Protein AF-B6ZHG5-F1 (afdb_monomer)

Foldseek 3Di:
DVVVVVVVVCCCVVVVVPPVDPDPDDCLPPPDDDDDCPVLLVDDLVSNLVNVLVVVVRLLVSLQVLLVVQVVCVVVVVDDPVRHDAAEAEDEQLLSCLVSVSVVSLQVVLVSLVSSVNRRYHYHYDHDAPCSQQVQADPVVRDGDPSNVSSLSVVVSDQKDKQAAHAPVCLVVCCSSCPPQADNVNSVCSNVGDPQWIWIRGVPDHIDIDGDDDDPVRCVVVPDPD

pLDDT: mean 90.09, std 7.94, range [37.38, 97.81]

Organism: Enterococcus faecalis (NCBI:txid1351)

InterPro domains:
  IPR027417 P-loop containing nucleoside triphosphate hydrolase [G3DSA:3.40.50.300] (4-226)

Radius of gyration: 20.29 Å; Cα contacts (8 Å, |Δi|>4): 232; chains: 1; bounding box: 57×40×59 Å

Nearest PDB structures (foldseek):
  4ag5-assembly1_A  TM=8.417E-01  e=7.531E-05  Thermoanaerobacter pseudethanolicus
  4d2i-assembly1_A  TM=6.410E-01  e=4.597E-04  Saccharolobus solfataricus P2
  8j4u-assembly1_Q  TM=6.637E-01  e=8.689E-03  Escherichia coli
  8yhx-assembly1_A  TM=6.673E-01  e=5.612E-02  Staphylococcus aureus
  7z6o-assembly1_A  TM=3.585E-01  e=3.105E+00  Homo sapiens

Structure (mmCIF, N/CA/C/O backbone):
data_AF-B6ZHG5-F1
#
_entry.id   AF-B6ZHG5-F1
#
loop_
_atom_site.group_PDB
_atom_site.id
_atom_site.type_symbol
_atom_site.label_atom_id
_atom_site.label_alt_id
_atom_site.label_comp_id
_atom_site.label_asym_id
_atom_site.label_entity_id
_atom_site.label_seq_id
_atom_site.pdbx_PDB_ins_code
_atom_site.Cartn_x
_atom_site.Cartn_y
_atom_site.Cartn_z
_atom_site.occupancy
_atom_site.B_iso_or_equiv
_atom_site.auth_seq_id
_atom_site.auth_comp_id
_atom_site.auth_asym_id
_atom_site.auth_atom_id
_atom_site.pdbx_PDB_model_num
ATOM 1 N N . MET A 1 1 ? 2.364 15.446 -34.740 1.00 75.12 1 MET A N 1
ATOM 2 C CA . MET A 1 1 ? 1.048 14.914 -35.164 1.00 75.12 1 MET A CA 1
ATOM 3 C C . MET A 1 1 ? 1.162 13.467 -35.637 1.00 75.12 1 MET A C 1
ATOM 5 O O . MET A 1 1 ? 0.527 12.627 -35.026 1.00 75.12 1 MET A O 1
ATOM 9 N N . TYR A 1 2 ? 2.020 13.150 -36.616 1.00 87.19 2 TYR A N 1
ATOM 10 C CA . TYR A 1 2 ? 2.236 11.771 -37.094 1.00 87.19 2 TYR A CA 1
ATOM 11 C C . TYR A 1 2 ? 2.685 10.785 -35.994 1.00 87.19 2 TYR A C 1
ATOM 13 O O . TYR A 1 2 ? 2.077 9.738 -35.823 1.00 87.19 2 TYR A O 1
ATOM 21 N N . ASP A 1 3 ? 3.670 11.168 -35.174 1.00 87.50 3 ASP A N 1
ATOM 22 C CA . ASP A 1 3 ? 4.148 10.354 -34.038 1.00 87.50 3 ASP A CA 1
ATOM 23 C C . ASP A 1 3 ? 3.045 10.045 -33.006 1.00 87.50 3 ASP A C 1
ATOM 25 O O . ASP A 1 3 ? 2.967 8.947 -32.468 1.00 87.50 3 ASP A O 1
ATOM 29 N N . PHE A 1 4 ? 2.141 10.997 -32.764 1.00 84.38 4 PHE A N 1
ATOM 30 C CA . PHE A 1 4 ? 1.022 10.805 -31.842 1.00 84.38 4 PHE A CA 1
ATOM 31 C C . PHE A 1 4 ? -0.009 9.814 -32.393 1.00 84.38 4 PHE A C 1
ATOM 33 O O . PHE A 1 4 ? -0.450 8.928 -31.668 1.00 84.38 4 PHE A O 1
ATOM 40 N N . ILE A 1 5 ? -0.356 9.944 -33.677 1.00 88.75 5 ILE A N 1
ATOM 41 C CA . ILE A 1 5 ? -1.289 9.032 -34.352 1.00 88.75 5 ILE A CA 1
ATOM 42 C C . ILE A 1 5 ? -0.714 7.613 -34.366 1.00 88.75 5 ILE A C 1
ATOM 44 O O . ILE A 1 5 ? -1.392 6.687 -33.937 1.00 88.75 5 ILE A O 1
ATOM 48 N N . SER A 1 6 ? 0.558 7.455 -34.736 1.00 87.75 6 SER A N 1
ATOM 49 C CA . SER A 1 6 ? 1.222 6.147 -34.760 1.00 87.75 6 SER A CA 1
ATOM 50 C C . SER A 1 6 ? 1.264 5.478 -33.378 1.00 87.75 6 SER A C 1
ATOM 52 O O . SER A 1 6 ? 1.013 4.279 -33.266 1.00 87.75 6 SER A O 1
ATOM 54 N N . LYS A 1 7 ? 1.500 6.244 -32.303 1.00 84.50 7 LYS A N 1
ATOM 55 C CA . LYS A 1 7 ? 1.440 5.728 -30.924 1.00 84.50 7 LYS A CA 1
ATOM 56 C C . LYS A 1 7 ? 0.032 5.310 -30.506 1.00 84.50 7 LYS A C 1
ATOM 58 O O . LYS A 1 7 ? -0.112 4.301 -29.824 1.00 84.50 7 LYS A O 1
ATOM 63 N N . LEU A 1 8 ? -0.997 6.059 -30.905 1.00 82.62 8 LEU A N 1
ATOM 64 C CA . LEU A 1 8 ? -2.388 5.672 -30.655 1.00 82.62 8 LEU A CA 1
ATOM 65 C C . LEU A 1 8 ? -2.763 4.393 -31.410 1.00 82.62 8 LEU A C 1
ATOM 67 O O . LEU A 1 8 ? -3.405 3.522 -30.834 1.00 82.62 8 LEU A O 1
ATOM 71 N N . GLU A 1 9 ? -2.346 4.260 -32.668 1.00 86.19 9 GLU A N 1
ATOM 72 C CA . GLU A 1 9 ? -2.595 3.062 -33.478 1.00 86.19 9 GLU A CA 1
ATOM 73 C C . GLU A 1 9 ? -1.903 1.822 -32.896 1.00 86.19 9 GLU A C 1
ATOM 75 O O . GLU A 1 9 ? -2.543 0.778 -32.762 1.00 86.19 9 GLU A O 1
ATOM 80 N N . SER A 1 10 ? -0.636 1.940 -32.479 1.00 83.75 10 SER A N 1
ATOM 81 C CA . SER A 1 10 ? 0.083 0.866 -31.775 1.00 83.75 10 SER A CA 1
ATOM 82 C C . SER A 1 10 ? -0.600 0.521 -30.453 1.00 83.75 10 SER A C 1
ATOM 84 O O . SER A 1 10 ? -0.899 -0.641 -30.220 1.00 83.75 10 SER A O 1
ATOM 86 N N . PHE A 1 11 ? -0.993 1.504 -29.637 1.00 81.00 11 PHE A N 1
ATOM 87 C CA . PHE A 1 11 ? -1.720 1.240 -28.391 1.00 81.00 11 PHE A CA 1
ATOM 88 C C . PHE A 1 11 ? -3.048 0.497 -28.617 1.00 81.00 11 PHE A C 1
ATOM 90 O O . PHE A 1 11 ? -3.359 -0.463 -27.909 1.00 81.00 11 PHE A O 1
ATOM 97 N N . ILE A 1 12 ? -3.824 0.910 -29.624 1.00 84.50 12 ILE A N 1
ATOM 98 C CA . ILE A 1 12 ? -5.085 0.252 -29.992 1.00 84.50 12 ILE A CA 1
ATOM 99 C C . ILE A 1 12 ? -4.840 -1.172 -30.498 1.00 84.50 12 ILE A C 1
ATOM 101 O O . ILE A 1 12 ? -5.665 -2.046 -30.246 1.00 84.50 12 ILE A O 1
ATOM 105 N N . THR A 1 13 ? -3.740 -1.418 -31.205 1.00 84.06 13 THR A N 1
ATOM 106 C CA . THR A 1 13 ? -3.441 -2.734 -31.785 1.00 84.06 13 THR A CA 1
ATOM 107 C C . THR A 1 13 ? -2.853 -3.680 -30.738 1.00 84.06 13 THR A C 1
ATOM 109 O O . THR A 1 13 ? -3.361 -4.783 -30.543 1.00 84.06 13 THR A O 1
ATOM 112 N N . ASP A 1 14 ? -1.840 -3.222 -30.008 1.00 83.56 14 ASP A N 1
ATOM 113 C CA . ASP A 1 14 ? -1.026 -4.031 -29.099 1.00 83.56 14 ASP A CA 1
ATOM 114 C C . ASP A 1 14 ? -1.725 -4.247 -27.750 1.00 83.56 14 ASP A C 1
ATOM 116 O O . ASP A 1 14 ? -1.628 -5.313 -27.145 1.00 83.56 14 ASP A O 1
ATOM 120 N N . SER A 1 15 ? -2.482 -3.248 -27.283 1.00 84.00 15 SER A N 1
ATOM 121 C CA . SER A 1 15 ? -3.226 -3.288 -26.014 1.00 84.00 15 SER A CA 1
ATOM 122 C C . SER A 1 15 ? -4.748 -3.262 -26.204 1.00 84.00 15 SER A C 1
ATOM 124 O O . SER A 1 15 ? -5.508 -3.102 -25.242 1.00 84.00 15 SER A O 1
ATOM 126 N N . GLY A 1 16 ? -5.223 -3.448 -27.440 1.00 83.75 16 GLY A N 1
ATOM 127 C CA . GLY A 1 16 ? -6.637 -3.359 -27.807 1.00 83.75 16 GLY A CA 1
ATOM 128 C C . GLY A 1 16 ? -7.547 -4.324 -27.064 1.00 83.75 16 GLY A C 1
ATOM 129 O O . GLY A 1 16 ? -8.678 -3.971 -26.745 1.00 83.75 16 GLY A O 1
ATOM 130 N N . ASN A 1 17 ? -7.045 -5.509 -26.716 1.00 86.00 17 ASN A N 1
ATOM 131 C CA . ASN A 1 17 ? -7.789 -6.504 -25.939 1.00 86.00 17 ASN A CA 1
ATOM 132 C C . ASN A 1 17 ? -8.103 -6.039 -24.505 1.00 86.00 17 ASN A C 1
ATOM 134 O O . ASN A 1 17 ? -9.000 -6.592 -23.874 1.00 86.00 17 ASN A O 1
ATOM 138 N N . ILE A 1 18 ? -7.380 -5.034 -23.999 1.00 86.19 18 ILE A N 1
ATOM 139 C CA . ILE A 1 18 ? -7.592 -4.440 -22.674 1.00 86.19 18 ILE A CA 1
ATOM 140 C C . ILE A 1 18 ? -8.354 -3.117 -22.801 1.00 86.19 18 ILE A C 1
ATOM 142 O O . ILE A 1 18 ? -9.352 -2.918 -22.112 1.00 86.19 18 ILE A O 1
ATOM 146 N N . PHE A 1 19 ? -7.897 -2.214 -23.677 1.00 88.50 19 PHE A N 1
ATOM 147 C CA . PHE A 1 19 ? -8.366 -0.821 -23.687 1.00 88.50 19 PHE A CA 1
ATOM 148 C C . PHE A 1 19 ? -9.331 -0.467 -24.822 1.00 88.50 19 PHE A C 1
ATOM 150 O O . PHE A 1 19 ? -10.063 0.511 -24.697 1.00 88.50 19 PHE A O 1
ATOM 157 N N . ASN A 1 20 ? -9.372 -1.243 -25.909 1.00 88.94 20 ASN A N 1
ATOM 158 C CA . ASN A 1 20 ? -10.306 -1.036 -27.023 1.00 88.94 20 ASN A CA 1
ATOM 159 C C . ASN A 1 20 ? -11.444 -2.067 -26.991 1.00 88.94 20 ASN A C 1
AT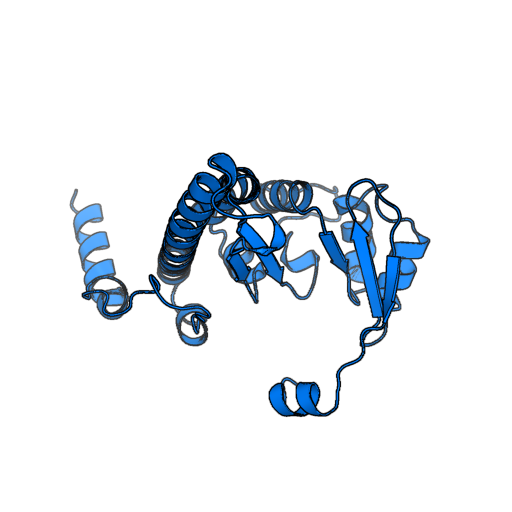OM 161 O O . ASN A 1 20 ? -11.772 -2.707 -27.988 1.00 88.94 20 ASN A O 1
ATOM 165 N N . GLN A 1 21 ? -12.022 -2.260 -25.809 1.00 85.38 21 GLN A N 1
ATOM 166 C CA . GLN A 1 21 ? -13.154 -3.151 -25.583 1.00 85.38 21 GLN A CA 1
ATOM 167 C C . GLN A 1 21 ? -14.215 -2.430 -24.760 1.00 85.38 21 GLN A C 1
ATOM 169 O O . GLN A 1 21 ? -13.929 -1.507 -23.995 1.00 85.38 21 GLN A O 1
ATOM 174 N N . LYS A 1 22 ? -15.465 -2.880 -24.876 1.00 86.56 22 LYS A N 1
ATOM 175 C CA . LYS A 1 22 ? -16.514 -2.446 -23.955 1.00 86.56 22 LYS A CA 1
ATOM 176 C C . LYS A 1 22 ? -16.283 -3.115 -22.601 1.00 86.56 22 LYS A C 1
ATOM 178 O O . LYS A 1 22 ? -16.329 -4.338 -22.517 1.00 86.56 22 LYS A O 1
ATOM 183 N N . SER A 1 23 ? -16.125 -2.329 -21.538 1.00 84.12 23 SER A N 1
ATOM 184 C CA . SER A 1 23 ? -16.130 -2.858 -20.171 1.00 84.12 23 SER A CA 1
ATOM 185 C C . SER A 1 23 ? -17.454 -3.573 -19.885 1.00 84.12 23 SER A C 1
ATOM 187 O O . SER A 1 23 ? -18.529 -2.985 -20.019 1.00 84.12 23 SER A O 1
ATOM 189 N N . THR A 1 24 ? -17.385 -4.849 -19.509 1.00 81.19 24 THR A N 1
ATOM 190 C CA . THR A 1 24 ? -18.559 -5.710 -19.269 1.00 81.19 24 THR A CA 1
ATOM 191 C C . THR A 1 24 ? -18.846 -5.960 -17.789 1.00 81.19 24 THR A C 1
ATOM 193 O O . THR A 1 24 ? -19.872 -6.552 -17.463 1.00 81.19 24 THR A O 1
ATOM 196 N N . PHE A 1 25 ? -17.968 -5.509 -16.892 1.00 78.25 25 PHE A N 1
ATOM 197 C CA . PHE A 1 25 ? -18.083 -5.708 -15.449 1.00 78.25 25 PHE A CA 1
ATOM 198 C C . PHE A 1 25 ? -18.410 -4.398 -14.722 1.00 78.25 25 PHE A C 1
ATOM 200 O O . PHE A 1 25 ? -17.780 -3.372 -14.980 1.00 78.25 25 PHE A O 1
ATOM 207 N N . ASP A 1 26 ? -19.355 -4.460 -13.779 1.00 78.81 26 ASP A N 1
ATOM 208 C CA . ASP A 1 26 ? -19.617 -3.414 -12.790 1.00 78.81 26 ASP A CA 1
ATOM 209 C C . ASP A 1 26 ? -19.461 -3.959 -11.363 1.00 78.81 26 ASP A C 1
ATOM 211 O O . ASP A 1 26 ? -19.610 -5.158 -11.104 1.00 78.81 26 ASP A O 1
ATOM 215 N N . PHE A 1 27 ? -19.159 -3.061 -10.427 1.00 78.75 27 PHE A N 1
ATOM 216 C CA . PHE A 1 27 ? -18.978 -3.392 -9.014 1.00 78.75 27 PHE A CA 1
ATOM 217 C C . PHE A 1 27 ? -19.975 -2.669 -8.088 1.00 78.75 27 PHE A C 1
ATOM 219 O O . PHE A 1 27 ? -19.859 -2.762 -6.869 1.00 78.75 27 PHE A O 1
ATOM 226 N N . TYR A 1 28 ? -21.030 -2.049 -8.639 1.00 78.25 28 TYR A N 1
ATOM 227 C CA . TYR A 1 28 ? -21.985 -1.196 -7.906 1.00 78.25 28 TYR A CA 1
ATOM 228 C C . TYR A 1 28 ? -22.728 -1.884 -6.753 1.00 78.25 28 TYR A C 1
ATOM 230 O O . TYR A 1 28 ? -23.123 -1.236 -5.783 1.00 78.25 28 TYR A O 1
ATOM 238 N N . ASN A 1 29 ? -22.980 -3.185 -6.879 1.00 82.25 29 ASN A N 1
ATOM 239 C CA . ASN A 1 29 ? -23.734 -3.972 -5.898 1.00 82.25 29 ASN A CA 1
ATOM 240 C C . ASN A 1 29 ? -22.922 -5.159 -5.364 1.00 82.25 29 ASN A C 1
ATOM 242 O O . ASN A 1 29 ? -23.482 -6.111 -4.814 1.00 82.25 29 ASN A O 1
ATOM 246 N N . LYS A 1 30 ? -21.602 -5.146 -5.567 1.00 87.62 30 LYS A N 1
ATOM 247 C CA . LYS A 1 30 ? -20.717 -6.238 -5.161 1.00 87.62 30 LYS A CA 1
ATOM 248 C C . LYS A 1 30 ? -20.132 -5.930 -3.786 1.00 87.62 30 LYS A C 1
ATOM 250 O O . LYS A 1 30 ? -19.677 -4.823 -3.533 1.00 87.62 30 LYS A O 1
ATOM 255 N N . LYS A 1 31 ? -20.160 -6.921 -2.890 1.00 88.44 31 LYS A N 1
ATOM 256 C CA . LYS A 1 31 ? -19.577 -6.807 -1.540 1.00 88.44 31 LYS A CA 1
ATOM 257 C C . LYS A 1 31 ? -18.087 -7.148 -1.502 1.00 88.44 31 LYS A C 1
ATOM 259 O O . LYS A 1 31 ? -17.388 -6.691 -0.611 1.00 88.44 31 LYS A O 1
ATOM 264 N N . LEU A 1 32 ? -17.631 -7.962 -2.451 1.00 91.25 32 LEU A N 1
ATOM 265 C CA . LEU A 1 32 ? -16.243 -8.366 -2.621 1.00 91.25 32 LEU A CA 1
ATOM 266 C C . LEU A 1 32 ? -15.936 -8.383 -4.117 1.00 91.25 32 LEU A C 1
ATOM 268 O O . LEU A 1 32 ? -16.722 -8.914 -4.905 1.00 91.25 32 LEU A O 1
ATOM 272 N N . VAL A 1 33 ? -14.814 -7.777 -4.487 1.00 90.81 33 VAL A N 1
ATOM 273 C CA . VAL A 1 33 ? -14.317 -7.707 -5.859 1.00 90.81 33 VAL A CA 1
ATOM 274 C C . VAL A 1 33 ? -12.821 -7.955 -5.810 1.00 90.81 33 VAL A C 1
ATOM 276 O O . VAL A 1 33 ? -12.116 -7.312 -5.036 1.00 90.81 33 VAL A O 1
ATOM 279 N N . THR A 1 34 ? -12.351 -8.870 -6.648 1.00 91.19 34 THR A N 1
ATOM 280 C CA . THR A 1 34 ? -10.934 -9.210 -6.769 1.00 91.19 34 THR A CA 1
ATOM 281 C C . THR A 1 34 ? -10.544 -9.092 -8.231 1.00 91.19 34 THR A C 1
ATOM 283 O O . THR A 1 34 ? -11.229 -9.625 -9.104 1.00 91.19 34 THR A O 1
ATOM 286 N N . PHE A 1 35 ? -9.444 -8.393 -8.497 1.00 89.56 35 PHE A N 1
ATOM 287 C CA . PHE A 1 35 ? -8.859 -8.302 -9.828 1.00 89.56 35 PHE A CA 1
ATOM 288 C C . PHE A 1 35 ? -7.652 -9.232 -9.888 1.00 89.56 35 PHE A C 1
ATOM 290 O O . PHE A 1 35 ? -6.711 -9.069 -9.116 1.00 89.56 35 PHE A O 1
ATOM 297 N N . ASN A 1 36 ? -7.680 -10.212 -10.792 1.00 88.81 36 ASN A N 1
ATOM 298 C CA . ASN A 1 36 ? -6.503 -11.030 -11.060 1.00 88.81 36 ASN A CA 1
ATOM 299 C C . ASN A 1 36 ? -5.553 -10.245 -11.977 1.00 88.81 36 ASN A C 1
ATOM 301 O O . ASN A 1 36 ? -5.902 -9.929 -13.115 1.00 88.81 36 ASN A O 1
ATOM 305 N N . MET A 1 37 ? -4.361 -9.942 -11.462 1.00 86.44 37 MET A N 1
ATOM 306 C CA . MET A 1 37 ? -3.346 -9.132 -12.138 1.00 86.44 37 MET A CA 1
ATOM 307 C C . MET A 1 37 ? -2.215 -9.967 -12.755 1.00 86.44 37 MET A C 1
ATOM 309 O O . MET A 1 37 ? -1.308 -9.395 -13.354 1.00 86.44 37 MET A O 1
ATOM 313 N N . GLU A 1 38 ? -2.256 -11.301 -12.665 1.00 84.50 38 GLU A N 1
ATOM 314 C CA . GLU A 1 38 ? -1.146 -12.183 -13.059 1.00 84.50 38 GLU A CA 1
ATOM 315 C C . GLU A 1 38 ? -0.732 -11.996 -14.528 1.00 84.50 38 GLU A C 1
ATOM 317 O O . GLU A 1 38 ? 0.450 -11.888 -14.856 1.00 84.50 38 GLU A O 1
ATOM 322 N N . ASN A 1 39 ? -1.712 -11.892 -15.427 1.00 83.12 39 ASN A N 1
ATOM 323 C CA . ASN A 1 39 ? -1.445 -11.647 -16.845 1.00 83.12 39 ASN A CA 1
ATOM 324 C C . ASN A 1 39 ? -0.982 -10.214 -17.113 1.00 83.12 39 ASN A C 1
ATOM 326 O O . ASN A 1 39 ? -0.249 -9.979 -18.071 1.00 83.12 39 ASN A O 1
ATOM 330 N N . LEU A 1 40 ? -1.381 -9.257 -16.272 1.00 83.94 40 LEU A N 1
ATOM 331 C CA . LEU A 1 40 ? -0.983 -7.866 -16.441 1.00 83.94 40 LEU A CA 1
ATOM 332 C C . LEU A 1 40 ? 0.491 -7.664 -16.080 1.00 83.94 40 LEU A C 1
ATOM 334 O O . LEU A 1 40 ? 1.177 -6.918 -16.771 1.00 83.94 40 LEU A O 1
ATOM 338 N N . VAL A 1 41 ? 1.004 -8.360 -15.060 1.00 81.00 41 VAL A N 1
ATOM 339 C CA . VAL A 1 41 ? 2.431 -8.305 -14.675 1.00 81.00 41 VAL A CA 1
ATOM 340 C C . VAL A 1 41 ? 3.355 -8.733 -15.829 1.00 81.00 41 VAL A C 1
ATOM 342 O O . VAL A 1 41 ? 4.494 -8.284 -15.902 1.00 81.00 41 VAL A O 1
ATOM 345 N N . LYS A 1 42 ? 2.858 -9.554 -16.766 1.00 83.56 42 LYS A N 1
ATOM 346 C CA . LYS A 1 42 ? 3.591 -10.019 -17.959 1.00 83.56 42 LYS A CA 1
ATOM 347 C C . LYS A 1 42 ? 3.533 -9.034 -19.143 1.00 83.56 42 LYS A C 1
ATOM 349 O O . LYS A 1 42 ? 4.195 -9.274 -20.150 1.00 83.56 42 LYS A O 1
ATOM 354 N N . SER A 1 43 ? 2.728 -7.971 -19.056 1.00 85.25 43 SER A N 1
ATOM 355 C CA . SER A 1 43 ? 2.610 -6.943 -20.103 1.00 85.25 43 SER A CA 1
ATOM 356 C C . SER A 1 43 ? 3.752 -5.924 -20.049 1.00 85.25 43 SER A C 1
ATOM 358 O O . SER A 1 43 ? 4.539 -5.900 -19.102 1.00 85.25 43 SER A O 1
ATOM 360 N N . ASP A 1 44 ? 3.861 -5.067 -21.067 1.00 88.62 44 ASP A N 1
ATOM 361 C CA . ASP A 1 44 ? 4.814 -3.962 -21.026 1.00 88.62 44 ASP A CA 1
ATOM 362 C C . ASP A 1 44 ? 4.470 -2.957 -19.908 1.00 88.62 44 ASP A C 1
ATOM 364 O O . ASP A 1 44 ? 3.329 -2.833 -19.457 1.00 88.62 44 ASP A O 1
ATOM 368 N N . ILE A 1 45 ? 5.477 -2.198 -19.471 1.00 90.12 45 ILE A N 1
ATOM 369 C CA . ILE A 1 45 ? 5.362 -1.259 -18.345 1.00 90.12 45 ILE A CA 1
ATOM 370 C C . ILE A 1 45 ? 4.251 -0.222 -18.563 1.00 90.12 45 ILE A C 1
ATOM 372 O O . ILE A 1 45 ? 3.586 0.175 -17.602 1.00 90.12 45 ILE A O 1
ATOM 376 N N . SER A 1 46 ? 4.044 0.246 -19.797 1.00 88.50 46 SER A N 1
ATOM 377 C CA . SER A 1 46 ? 3.029 1.257 -20.095 1.00 88.50 46 SER A CA 1
ATOM 378 C C . SER A 1 46 ? 1.623 0.676 -19.973 1.00 88.50 46 SER A C 1
ATOM 380 O O . SER A 1 46 ? 0.783 1.285 -19.305 1.00 88.50 46 SER A O 1
ATOM 382 N N . THR A 1 47 ? 1.395 -0.516 -20.524 1.00 89.75 47 THR A N 1
ATOM 383 C CA . THR A 1 47 ? 0.134 -1.262 -20.392 1.00 89.75 47 THR A CA 1
ATOM 384 C C . THR A 1 47 ? -0.172 -1.599 -18.940 1.00 89.75 47 THR A C 1
ATOM 386 O O . THR A 1 47 ? -1.274 -1.305 -18.462 1.00 89.75 47 THR A O 1
ATOM 389 N N . TYR A 1 48 ? 0.813 -2.128 -18.208 1.00 91.50 48 TYR A N 1
ATOM 390 C CA . TYR A 1 48 ? 0.687 -2.411 -16.781 1.00 91.50 48 TYR A CA 1
ATOM 391 C C . TYR A 1 48 ? 0.274 -1.156 -16.007 1.00 91.50 48 TYR A C 1
ATOM 393 O O . TYR A 1 48 ? -0.735 -1.155 -15.298 1.00 91.50 48 TYR A O 1
ATOM 401 N N . ASN A 1 49 ? 1.015 -0.058 -16.180 1.00 93.06 49 ASN A N 1
ATOM 402 C CA . ASN A 1 49 ? 0.772 1.179 -15.445 1.00 93.06 49 ASN A CA 1
ATOM 403 C C . ASN A 1 49 ? -0.601 1.784 -15.750 1.00 93.06 49 ASN A C 1
ATOM 405 O O . ASN A 1 49 ? -1.285 2.231 -14.824 1.00 93.06 49 ASN A O 1
ATOM 409 N N . ALA A 1 50 ? -1.005 1.791 -17.021 1.00 92.19 50 ALA A N 1
ATOM 410 C CA . ALA A 1 50 ? -2.293 2.321 -17.450 1.00 92.19 50 ALA A CA 1
ATOM 411 C C . ALA A 1 50 ? -3.457 1.489 -16.899 1.00 92.19 50 ALA A C 1
ATOM 413 O O . ALA A 1 50 ? -4.404 2.050 -16.343 1.00 92.19 50 ALA A O 1
ATOM 414 N N . GLN A 1 51 ? -3.379 0.160 -16.994 1.00 91.56 51 GLN A N 1
ATOM 415 C CA . GLN A 1 51 ? -4.466 -0.698 -16.538 1.00 91.56 51 GLN A CA 1
ATOM 416 C C . GLN A 1 51 ? -4.556 -0.753 -15.014 1.00 91.56 51 GLN A C 1
ATOM 418 O O . GLN A 1 51 ? -5.659 -0.717 -14.471 1.00 91.56 51 GLN A O 1
ATOM 423 N N . TYR A 1 52 ? -3.424 -0.768 -14.308 1.00 93.69 52 TYR A N 1
ATOM 424 C CA . TYR A 1 52 ? -3.421 -0.672 -12.851 1.00 93.69 52 TYR A CA 1
ATOM 425 C C . TYR A 1 52 ? -4.081 0.626 -12.387 1.00 93.69 52 TYR A C 1
ATOM 427 O O . TYR A 1 52 ? -4.948 0.606 -11.515 1.00 93.69 52 TYR A O 1
ATOM 435 N N . TYR A 1 53 ? -3.698 1.753 -12.995 1.00 94.19 53 TYR A N 1
ATOM 436 C CA . TYR A 1 53 ? -4.305 3.048 -12.707 1.00 94.19 53 TYR A CA 1
ATOM 437 C C . TYR A 1 53 ? -5.817 3.021 -12.949 1.00 94.19 53 TYR A C 1
ATOM 439 O O . TYR A 1 53 ? -6.584 3.387 -12.062 1.00 94.19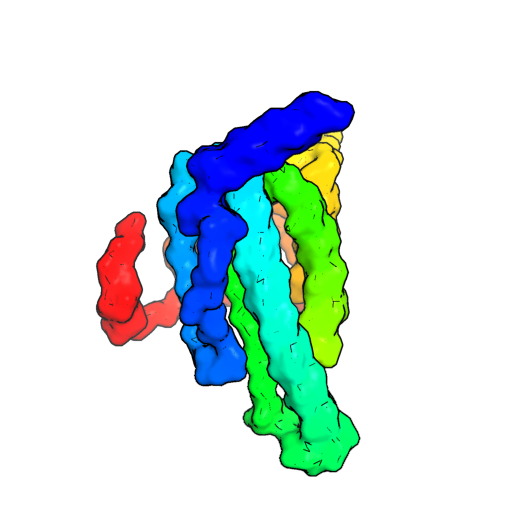 53 TYR A O 1
ATOM 447 N N . ASN A 1 54 ? -6.244 2.508 -14.105 1.00 92.12 54 ASN A N 1
ATOM 448 C CA . ASN A 1 54 ? -7.653 2.399 -14.466 1.00 92.12 54 ASN A CA 1
ATOM 449 C C . ASN A 1 54 ? -8.451 1.583 -13.433 1.00 92.12 54 ASN A C 1
ATOM 451 O O . ASN A 1 54 ? -9.455 2.062 -12.909 1.00 92.12 54 ASN A O 1
ATOM 455 N N . LEU A 1 55 ? -7.974 0.384 -13.079 1.00 91.75 55 LEU A N 1
ATOM 456 C CA . LEU A 1 55 ? -8.632 -0.481 -12.096 1.00 91.75 55 LEU A CA 1
ATOM 457 C C . LEU A 1 55 ? -8.684 0.160 -10.706 1.00 91.75 55 LEU A C 1
ATOM 459 O O . LEU A 1 55 ? -9.737 0.145 -10.064 1.00 91.75 55 LEU A O 1
ATOM 463 N N . TYR A 1 56 ? -7.580 0.764 -10.256 1.00 93.69 56 TYR A N 1
ATOM 464 C CA . TYR A 1 56 ? -7.521 1.418 -8.951 1.00 93.69 56 TYR A CA 1
ATOM 465 C C . TYR A 1 56 ? -8.484 2.608 -8.879 1.00 93.69 56 TYR A C 1
ATOM 467 O O . TYR A 1 56 ? -9.277 2.712 -7.944 1.00 93.69 56 TYR A O 1
ATOM 475 N N . THR A 1 57 ? -8.463 3.494 -9.879 1.00 93.31 57 THR A N 1
ATOM 476 C CA . THR A 1 57 ? -9.343 4.669 -9.938 1.00 93.31 57 THR A CA 1
ATOM 477 C C . THR A 1 57 ? -10.811 4.275 -10.056 1.00 93.31 57 THR A C 1
ATOM 479 O O . THR A 1 57 ? -11.662 4.896 -9.413 1.00 93.31 57 THR A O 1
ATOM 482 N N . ALA A 1 58 ? -11.121 3.231 -10.826 1.00 91.94 58 ALA A N 1
ATOM 483 C CA . ALA A 1 58 ? -12.472 2.703 -10.934 1.00 91.94 58 ALA A CA 1
ATOM 484 C C . ALA A 1 58 ? -12.963 2.206 -9.560 1.00 91.94 58 ALA A C 1
ATOM 486 O O . ALA A 1 58 ? -13.987 2.687 -9.068 1.00 91.94 58 ALA A O 1
ATOM 487 N N . ALA A 1 59 ? -12.194 1.339 -8.890 1.00 92.62 59 ALA A N 1
ATOM 488 C CA . ALA A 1 59 ? -12.518 0.817 -7.559 1.00 92.62 59 ALA A CA 1
ATOM 489 C C . ALA A 1 59 ? -12.631 1.920 -6.487 1.00 92.62 59 ALA A C 1
ATOM 491 O O . ALA A 1 59 ? -13.542 1.895 -5.649 1.00 92.62 59 ALA A O 1
ATOM 492 N N . PHE A 1 60 ? -11.754 2.927 -6.537 1.00 94.44 60 PHE A N 1
ATOM 493 C CA . PHE A 1 60 ? -11.805 4.066 -5.622 1.00 94.44 60 PHE A CA 1
ATOM 494 C C . PHE A 1 60 ? -13.050 4.927 -5.853 1.00 94.44 60 PHE A C 1
ATOM 496 O O . PHE A 1 60 ? -13.710 5.317 -4.893 1.00 94.44 60 PHE A O 1
ATOM 503 N N . SER A 1 61 ? -13.429 5.171 -7.111 1.00 93.12 61 SER A N 1
ATOM 504 C CA . SER A 1 61 ? -14.624 5.956 -7.452 1.00 93.12 61 SER A CA 1
ATOM 505 C C . SER A 1 61 ? -15.906 5.322 -6.914 1.00 93.12 61 SER A C 1
ATOM 507 O O . SER A 1 61 ? -16.776 6.018 -6.388 1.00 93.12 61 SER A O 1
ATOM 509 N N . GLU A 1 62 ? -16.014 3.996 -6.974 1.00 92.75 62 GLU A N 1
ATOM 510 C CA . GLU A 1 62 ? -17.151 3.299 -6.371 1.00 92.75 62 GLU A CA 1
ATOM 511 C C . GLU A 1 62 ? -17.121 3.348 -4.844 1.00 92.75 62 GLU A C 1
ATOM 513 O O . GLU A 1 62 ? -18.146 3.605 -4.211 1.00 92.75 62 GLU A O 1
ATOM 518 N N . SER A 1 63 ? -15.940 3.189 -4.245 1.00 94.12 63 SER A N 1
ATOM 519 C CA . SER A 1 63 ? -15.768 3.338 -2.796 1.00 94.12 63 SER A CA 1
ATOM 520 C C . SER A 1 63 ? -16.181 4.740 -2.328 1.00 94.12 63 SER A C 1
ATOM 522 O O . SER A 1 63 ? -16.836 4.884 -1.296 1.00 94.12 63 SER A O 1
ATOM 524 N N . VAL A 1 64 ? -15.881 5.780 -3.116 1.00 95.31 64 VAL A N 1
ATOM 525 C CA . VAL A 1 64 ? -16.340 7.161 -2.891 1.00 95.31 64 VAL A CA 1
ATOM 526 C C . VAL A 1 64 ? -17.860 7.261 -2.981 1.00 95.31 64 VAL A C 1
ATOM 528 O O . VAL A 1 64 ? -18.467 7.866 -2.097 1.00 95.31 64 VAL A O 1
ATOM 531 N N . ARG A 1 65 ? -18.493 6.649 -3.990 1.00 94.25 65 ARG A N 1
ATOM 532 C CA . ARG A 1 65 ? -19.959 6.632 -4.132 1.00 94.25 65 ARG A CA 1
ATOM 533 C C . ARG A 1 65 ? -20.635 6.014 -2.907 1.00 94.25 65 ARG A C 1
ATOM 535 O O . ARG A 1 65 ? -21.574 6.599 -2.361 1.00 94.25 65 ARG A O 1
ATOM 542 N N . VAL A 1 66 ? -20.148 4.854 -2.459 1.00 94.44 66 VAL A N 1
ATOM 543 C CA . VAL A 1 66 ? -20.640 4.183 -1.245 1.00 94.44 66 VAL A CA 1
ATOM 544 C C . VAL A 1 66 ? -20.411 5.077 -0.029 1.00 94.44 66 VAL A C 1
ATOM 546 O O . VAL A 1 66 ? -21.364 5.402 0.676 1.00 94.44 66 VAL A O 1
ATOM 549 N N . GLY A 1 67 ? -19.184 5.555 0.170 1.00 95.88 67 GLY A N 1
ATOM 550 C CA . GLY A 1 67 ? -18.805 6.401 1.298 1.00 95.88 67 GLY A CA 1
ATOM 551 C C . GLY A 1 67 ? -19.628 7.684 1.422 1.00 95.88 67 GLY A C 1
ATOM 552 O O . GLY A 1 67 ? -20.076 8.034 2.512 1.00 95.88 67 GLY A O 1
ATOM 553 N N . GLN A 1 68 ? -19.891 8.369 0.306 1.00 96.38 68 GLN A N 1
ATOM 554 C CA . GLN A 1 68 ? -20.739 9.565 0.269 1.00 96.38 68 GLN A CA 1
ATOM 555 C C . GLN A 1 68 ? -22.186 9.254 0.656 1.00 96.38 68 GLN A C 1
ATOM 557 O O . GLN A 1 68 ? -22.782 9.998 1.439 1.00 96.38 68 GLN A O 1
ATOM 562 N N . ARG A 1 69 ? -22.747 8.150 0.145 1.00 95.69 69 ARG A N 1
ATOM 563 C CA . ARG A 1 69 ? -24.096 7.703 0.510 1.00 95.69 69 ARG A CA 1
ATOM 564 C C . ARG A 1 69 ? -24.188 7.402 2.004 1.00 95.69 69 ARG A C 1
ATOM 566 O O . ARG A 1 69 ? -25.091 7.903 2.667 1.00 95.69 69 ARG A O 1
ATOM 573 N N . GLU A 1 70 ? -23.262 6.611 2.539 1.00 96.25 70 GLU A N 1
ATOM 574 C CA . GLU A 1 70 ? -23.256 6.242 3.960 1.00 96.25 70 GLU A CA 1
ATOM 575 C C . GLU A 1 70 ? -23.065 7.467 4.856 1.00 96.25 70 GLU A C 1
ATOM 577 O O . GLU A 1 70 ? -23.800 7.646 5.828 1.00 96.25 70 GLU A O 1
ATOM 582 N N . LYS A 1 71 ? -22.155 8.372 4.478 1.00 96.19 71 LYS A N 1
ATOM 583 C CA . LYS A 1 71 ? -21.957 9.639 5.180 1.00 96.19 71 LYS A CA 1
ATOM 584 C C . LYS A 1 71 ? -23.224 10.496 5.194 1.00 96.19 71 LYS A C 1
ATOM 586 O O . LYS A 1 71 ? -23.575 11.040 6.235 1.00 96.19 71 LYS A O 1
ATOM 591 N N . TYR A 1 72 ? -23.934 10.595 4.074 1.00 97.12 72 TYR A N 1
ATOM 592 C CA . TYR A 1 72 ? -25.190 11.341 3.999 1.00 97.12 72 TYR A CA 1
ATOM 593 C C . TYR A 1 72 ? -26.268 10.775 4.936 1.00 97.12 72 TYR A C 1
ATOM 595 O O . TYR A 1 72 ? -26.947 11.536 5.629 1.00 97.12 72 TYR A O 1
ATOM 603 N N . LEU A 1 73 ? -26.418 9.447 4.977 1.00 97.62 73 LEU A N 1
ATOM 604 C CA . LEU A 1 73 ? -27.374 8.776 5.864 1.00 97.62 73 LEU A CA 1
ATOM 605 C C . LEU A 1 73 ? -26.996 8.973 7.339 1.00 97.62 73 LEU A C 1
ATOM 607 O O . LEU A 1 73 ? -27.866 9.249 8.170 1.00 97.62 73 LEU A O 1
ATOM 611 N N . PHE A 1 74 ? -25.702 8.887 7.649 1.00 96.75 74 PHE A N 1
ATOM 612 C CA . PHE A 1 74 ? -25.165 9.143 8.981 1.00 96.75 74 PHE A CA 1
ATOM 613 C C . PHE A 1 74 ? -25.425 10.578 9.448 1.00 96.75 74 PHE A C 1
ATOM 615 O O . PHE A 1 74 ? -26.004 10.792 10.513 1.00 96.75 74 PHE A O 1
ATOM 622 N N . ASP A 1 75 ? -25.063 11.569 8.628 1.00 96.00 75 ASP A N 1
ATOM 623 C CA . ASP A 1 75 ? -25.191 12.994 8.958 1.00 96.00 75 ASP A CA 1
ATOM 624 C C . ASP A 1 75 ? -26.665 13.389 9.200 1.00 96.00 75 ASP A C 1
ATOM 626 O O . ASP A 1 75 ? -26.960 14.310 9.963 1.00 96.00 75 ASP A O 1
ATOM 630 N N . ARG A 1 76 ? -27.612 12.653 8.601 1.00 97.56 76 ARG A N 1
ATOM 631 C CA . ARG A 1 76 ? -29.064 12.811 8.801 1.00 97.56 76 ARG A CA 1
ATOM 632 C C . ARG A 1 76 ? -29.654 11.940 9.907 1.00 97.56 76 ARG A C 1
ATOM 634 O O . ARG A 1 76 ? -30.874 11.914 10.059 1.00 97.56 76 ARG A O 1
ATOM 641 N N . LYS A 1 77 ? -28.817 11.242 10.678 1.00 96.94 77 LYS A N 1
ATOM 642 C CA . LYS A 1 77 ? -29.224 10.325 11.757 1.00 96.94 77 LYS A CA 1
ATOM 643 C C . LYS A 1 77 ? -30.138 9.187 11.280 1.00 96.94 77 LYS A C 1
ATOM 645 O O . LYS A 1 77 ? -30.913 8.653 12.066 1.00 96.94 77 LYS A O 1
ATOM 650 N N . GLN A 1 78 ? -30.059 8.827 9.997 1.00 97.81 78 GLN A N 1
ATOM 651 C CA . GLN A 1 78 ? -30.780 7.686 9.422 1.00 97.81 78 GLN A CA 1
ATOM 652 C C . GLN A 1 78 ? -30.019 6.371 9.609 1.00 97.81 78 GLN A C 1
ATOM 654 O O . GLN A 1 78 ? -30.618 5.306 9.510 1.00 97.81 78 GLN A O 1
ATOM 659 N N . LYS A 1 79 ? -28.713 6.459 9.878 1.00 97.38 79 LYS A N 1
ATOM 660 C CA . LYS A 1 79 ? -27.858 5.344 10.276 1.00 97.38 79 LYS A CA 1
ATOM 661 C C . LYS A 1 79 ? -27.009 5.715 11.483 1.00 97.38 79 LYS A C 1
ATOM 663 O O . LYS A 1 79 ? -26.573 6.862 11.610 1.00 97.38 79 LYS A O 1
ATOM 668 N N . LYS A 1 80 ? -26.747 4.735 12.337 1.00 95.38 80 LYS A N 1
ATOM 669 C CA . LYS A 1 80 ? -25.751 4.788 13.411 1.00 95.38 80 LYS A CA 1
ATOM 670 C C . LYS A 1 80 ? -24.383 4.340 12.898 1.00 95.38 80 LYS A C 1
ATOM 672 O O . LYS A 1 80 ? -24.271 3.791 11.807 1.00 95.38 80 LYS A O 1
ATOM 677 N N . VAL A 1 81 ? -23.337 4.588 13.687 1.00 92.25 81 VAL A N 1
ATOM 678 C CA . VAL A 1 81 ? -21.941 4.271 13.324 1.00 92.25 81 VAL A CA 1
ATOM 679 C C . VAL A 1 81 ? -21.748 2.780 13.021 1.00 92.25 81 VAL A C 1
ATOM 681 O O . VAL A 1 81 ? -21.054 2.434 12.072 1.00 92.25 81 VAL A O 1
ATOM 684 N N . ASP A 1 82 ? -22.394 1.910 13.791 1.00 94.50 82 ASP A N 1
ATOM 685 C CA . ASP A 1 82 ? -22.371 0.449 13.656 1.00 94.50 82 ASP A CA 1
ATOM 686 C C . ASP A 1 82 ? -23.176 -0.083 12.453 1.00 94.50 82 ASP A C 1
ATOM 688 O O . A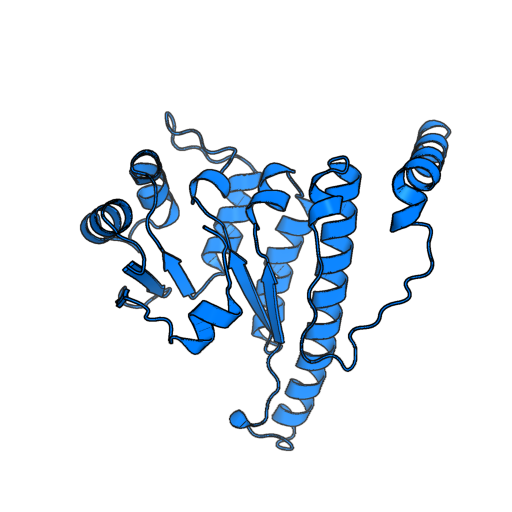SP A 1 82 ? -23.058 -1.255 12.104 1.00 94.50 82 ASP A O 1
ATOM 692 N N . GLU A 1 83 ? -23.948 0.774 11.779 1.00 95.56 83 GLU A N 1
ATOM 693 C CA . GLU A 1 83 ? -24.740 0.441 10.583 1.00 95.56 83 GLU A CA 1
ATOM 694 C C . GLU A 1 83 ? -24.091 0.938 9.276 1.00 95.56 83 GLU A C 1
ATOM 696 O O . GLU A 1 83 ? -24.630 0.730 8.174 1.00 95.56 83 GLU A O 1
ATOM 701 N N . LEU A 1 84 ? -22.961 1.645 9.381 1.00 95.25 84 LEU A N 1
ATOM 702 C CA . LEU A 1 84 ? -22.252 2.202 8.234 1.00 95.25 84 LEU A CA 1
ATOM 703 C C . LEU A 1 84 ? -21.499 1.119 7.472 1.00 95.25 84 LEU A C 1
ATOM 705 O O . LEU A 1 84 ? -20.900 0.209 8.043 1.00 95.25 84 LEU A O 1
ATOM 709 N N . ILE A 1 85 ? -21.502 1.258 6.149 1.00 93.88 85 ILE A N 1
ATOM 710 C CA . ILE A 1 85 ? -20.708 0.406 5.269 1.00 93.88 85 ILE A CA 1
ATOM 711 C C . ILE A 1 85 ? -19.353 1.077 5.047 1.00 93.88 85 ILE A C 1
ATOM 713 O O . ILE A 1 85 ? -19.275 2.196 4.542 1.00 93.88 85 ILE A O 1
ATOM 717 N N . TYR A 1 86 ? -18.292 0.362 5.403 1.00 94.94 86 TYR A N 1
ATOM 718 C CA . TYR A 1 86 ? -16.911 0.760 5.161 1.00 94.94 86 TYR A CA 1
ATOM 719 C C . TYR A 1 86 ? -16.393 0.048 3.914 1.00 94.94 86 TYR A C 1
ATOM 721 O O . TYR A 1 86 ? -16.662 -1.137 3.719 1.00 94.94 86 TYR A O 1
ATOM 729 N N . SER A 1 87 ? -15.643 0.765 3.082 1.00 95.31 87 SER A N 1
ATOM 730 C CA . SER A 1 87 ? -14.955 0.171 1.930 1.00 95.31 87 SER A CA 1
ATOM 731 C C . SER A 1 87 ? -13.486 -0.032 2.276 1.00 95.31 87 SER A C 1
ATOM 733 O O . SER A 1 87 ? -12.858 0.861 2.843 1.00 95.31 87 SER A O 1
ATOM 735 N N . ASN A 1 88 ? -12.922 -1.189 1.939 1.00 94.75 88 ASN A N 1
ATOM 736 C CA . ASN A 1 88 ? -11.488 -1.431 2.054 1.00 94.75 88 ASN A CA 1
ATOM 737 C C . ASN A 1 88 ? -10.930 -1.823 0.686 1.00 94.75 88 ASN A C 1
ATOM 739 O O . ASN A 1 88 ? -11.460 -2.715 0.027 1.00 94.75 88 ASN A O 1
ATOM 743 N N . MET A 1 89 ? -9.882 -1.124 0.264 1.00 94.81 89 MET A N 1
ATOM 744 C CA . MET A 1 89 ? -9.140 -1.425 -0.951 1.00 94.81 89 MET A CA 1
ATOM 745 C C . MET A 1 89 ? -7.800 -2.034 -0.565 1.00 94.81 89 MET A C 1
ATOM 747 O O . MET A 1 89 ? -6.944 -1.332 -0.026 1.00 94.81 89 MET A O 1
ATOM 751 N N . THR A 1 90 ? -7.618 -3.316 -0.867 1.00 95.38 90 THR A N 1
ATOM 752 C CA . THR A 1 90 ? -6.352 -4.015 -0.641 1.00 95.38 90 THR A CA 1
ATOM 753 C C . THR A 1 90 ? -5.597 -4.152 -1.944 1.00 95.38 90 THR A C 1
ATOM 755 O O . THR A 1 90 ? -6.115 -4.666 -2.933 1.00 95.38 90 THR A O 1
ATOM 758 N N . SER A 1 91 ? -4.358 -3.688 -1.916 1.00 94.06 91 SER A N 1
ATOM 759 C CA . SER A 1 91 ? -3.403 -3.823 -2.991 1.00 94.06 91 SER A CA 1
ATOM 760 C C . SER A 1 91 ? -2.326 -4.803 -2.562 1.00 94.06 91 SER A C 1
ATOM 762 O O . SER A 1 91 ? -1.405 -4.427 -1.834 1.00 94.06 91 SER A O 1
ATOM 764 N N . ASP A 1 92 ? -2.467 -6.045 -3.009 1.00 92.62 92 ASP A N 1
ATOM 765 C CA . ASP A 1 92 ? -1.405 -7.033 -2.885 1.00 92.62 92 ASP A CA 1
ATOM 766 C C . ASP A 1 92 ? -0.280 -6.741 -3.885 1.00 92.62 92 ASP A C 1
ATOM 768 O O . ASP A 1 92 ? -0.520 -6.111 -4.922 1.00 92.62 92 ASP A O 1
ATOM 772 N N . GLU A 1 93 ? 0.944 -7.134 -3.551 1.00 91.25 93 GLU A N 1
ATOM 773 C CA . GLU A 1 93 ? 2.146 -6.874 -4.352 1.00 91.25 93 GLU A CA 1
ATOM 774 C C . GLU A 1 93 ? 2.309 -5.404 -4.772 1.00 91.25 93 GLU A C 1
ATOM 776 O O . GLU A 1 93 ? 2.683 -5.065 -5.903 1.00 91.25 93 GLU A O 1
ATOM 781 N N . PHE A 1 94 ? 2.033 -4.487 -3.841 1.00 94.12 94 PHE A N 1
ATOM 782 C CA . PHE A 1 94 ? 2.058 -3.044 -4.082 1.00 94.12 94 PHE A CA 1
ATOM 783 C C . PHE A 1 94 ? 3.453 -2.508 -4.444 1.00 94.12 94 PHE A C 1
ATOM 785 O O . PHE A 1 94 ? 3.589 -1.382 -4.924 1.00 94.12 94 PHE A O 1
ATOM 792 N N . HIS A 1 95 ? 4.499 -3.319 -4.302 1.00 92.62 95 HIS A N 1
ATOM 793 C CA . HIS A 1 95 ? 5.810 -2.989 -4.840 1.00 92.62 95 HIS A CA 1
ATOM 794 C C . HIS A 1 95 ? 5.831 -2.905 -6.379 1.00 92.62 95 HIS A C 1
ATOM 796 O O . HIS A 1 95 ? 6.659 -2.192 -6.945 1.00 92.62 95 HIS A O 1
ATOM 802 N N . ASN A 1 96 ? 4.910 -3.566 -7.088 1.00 92.50 96 ASN A N 1
ATOM 803 C CA . ASN A 1 96 ? 4.871 -3.544 -8.550 1.00 92.50 96 ASN A CA 1
ATOM 804 C C . ASN A 1 96 ? 4.670 -2.134 -9.144 1.00 92.50 96 ASN A C 1
ATOM 806 O O . ASN A 1 96 ? 5.531 -1.706 -9.916 1.00 92.50 96 ASN A O 1
ATOM 810 N N . PRO A 1 97 ? 3.621 -1.355 -8.789 1.00 92.81 97 PRO A N 1
ATOM 811 C CA . PRO A 1 97 ? 3.481 0.024 -9.276 1.00 92.81 97 PRO A CA 1
ATOM 812 C C . PRO A 1 97 ? 4.626 0.963 -8.849 1.00 92.81 97 PRO A C 1
ATOM 814 O O . PRO A 1 97 ? 4.843 1.998 -9.489 1.00 92.81 97 PRO A O 1
ATOM 817 N N . ILE A 1 98 ? 5.361 0.620 -7.785 1.00 93.75 98 ILE A N 1
ATOM 818 C CA . ILE A 1 98 ? 6.563 1.339 -7.342 1.00 93.75 98 ILE A CA 1
ATOM 819 C C . ILE A 1 98 ? 7.729 1.041 -8.295 1.00 93.75 98 ILE A C 1
ATOM 821 O O . ILE A 1 98 ? 8.309 1.970 -8.867 1.00 93.75 98 ILE A O 1
ATOM 825 N N . ARG A 1 99 ? 8.026 -0.242 -8.540 1.00 90.31 99 ARG A N 1
ATOM 826 C CA . ARG A 1 99 ? 9.103 -0.701 -9.438 1.00 90.31 99 ARG A CA 1
ATOM 827 C C . ARG A 1 99 ? 8.905 -0.231 -10.879 1.00 90.31 99 ARG A C 1
ATOM 829 O O . ARG A 1 99 ? 9.861 0.208 -11.518 1.00 90.31 99 ARG A O 1
ATOM 836 N N . THR A 1 100 ? 7.667 -0.230 -11.374 1.00 91.50 100 THR A N 1
ATOM 837 C CA . THR A 1 100 ? 7.322 0.290 -12.711 1.00 91.50 100 THR A CA 1
ATOM 838 C C . THR A 1 100 ? 7.268 1.819 -12.783 1.00 91.50 100 THR A C 1
ATOM 840 O O . THR A 1 100 ? 6.936 2.381 -13.832 1.00 91.50 100 THR A O 1
ATOM 843 N N . LYS A 1 101 ? 7.596 2.510 -11.681 1.00 92.62 101 LYS A N 1
ATOM 844 C CA . LYS A 1 101 ? 7.646 3.972 -11.562 1.00 92.62 101 LYS A CA 1
ATOM 845 C C . LYS A 1 101 ? 6.342 4.633 -12.010 1.00 92.62 101 LYS A C 1
ATOM 847 O O . LYS A 1 101 ? 6.370 5.651 -12.709 1.00 92.62 101 LYS A O 1
ATOM 852 N N . ASN A 1 102 ? 5.194 4.086 -11.600 1.00 93.19 102 ASN A N 1
ATOM 853 C CA . ASN A 1 102 ? 3.876 4.630 -11.936 1.00 93.19 102 ASN A CA 1
ATOM 854 C C . ASN A 1 102 ? 3.578 5.924 -11.156 1.00 93.19 102 ASN A C 1
ATOM 856 O O . ASN A 1 102 ? 2.725 5.976 -10.271 1.00 93.19 102 ASN A O 1
ATOM 860 N N . LYS A 1 103 ? 4.305 7.000 -11.471 1.00 92.38 103 LYS A N 1
ATOM 861 C CA . LYS A 1 103 ? 4.252 8.278 -10.744 1.00 92.38 103 LYS A CA 1
ATOM 862 C C . LYS A 1 103 ? 2.853 8.879 -10.706 1.00 92.38 103 LYS A C 1
ATOM 864 O O . LYS A 1 103 ? 2.513 9.529 -9.722 1.00 92.38 103 LYS A O 1
ATOM 869 N N . VAL A 1 104 ? 2.070 8.685 -11.768 1.00 93.00 104 VAL A N 1
ATOM 870 C CA . VAL A 1 104 ? 0.693 9.185 -11.854 1.00 93.00 104 VAL A CA 1
ATOM 871 C C . VAL A 1 104 ? -0.147 8.535 -10.762 1.00 93.00 104 VAL A C 1
ATOM 873 O O . VAL A 1 104 ? -0.680 9.243 -9.913 1.00 93.00 104 VAL A O 1
ATOM 876 N N . LEU A 1 105 ? -0.172 7.201 -10.712 1.00 94.81 105 LEU A N 1
ATOM 877 C CA . LEU A 1 105 ? -0.872 6.470 -9.661 1.00 94.81 105 LEU A CA 1
ATOM 878 C C . LEU A 1 105 ? -0.354 6.848 -8.270 1.00 94.81 105 LEU A C 1
ATOM 880 O O . LEU A 1 105 ? -1.143 7.228 -7.414 1.00 94.81 105 LEU A O 1
ATOM 884 N N . LEU A 1 106 ? 0.961 6.784 -8.037 1.00 93.56 106 LEU A N 1
ATOM 885 C CA . LEU A 1 106 ? 1.531 7.003 -6.703 1.00 93.56 106 LEU A CA 1
ATOM 886 C C . LEU A 1 106 ? 1.217 8.403 -6.143 1.00 93.56 106 LEU A C 1
ATOM 888 O O . LEU A 1 106 ? 0.966 8.543 -4.947 1.00 93.56 106 LEU A O 1
ATOM 892 N N . LYS A 1 107 ? 1.188 9.438 -6.996 1.00 91.44 107 LYS A N 1
ATOM 893 C CA . LYS A 1 107 ? 0.782 10.798 -6.596 1.00 91.44 107 LYS A CA 1
ATOM 894 C C . LYS A 1 107 ? -0.718 10.882 -6.304 1.00 91.44 107 LYS A C 1
ATOM 896 O O . LYS A 1 107 ? -1.114 11.536 -5.342 1.00 91.44 107 LYS A O 1
ATOM 901 N N . GLU A 1 108 ? -1.543 10.195 -7.088 1.00 92.69 108 GLU A N 1
ATOM 902 C CA . GLU A 1 108 ? -2.994 10.133 -6.874 1.00 92.69 108 GLU A CA 1
ATOM 903 C C . GLU A 1 108 ? -3.354 9.415 -5.567 1.00 92.69 108 GLU A C 1
ATOM 905 O O . GLU A 1 108 ? -4.269 9.849 -4.865 1.00 92.69 108 GLU A O 1
ATOM 910 N N . LEU A 1 109 ? -2.584 8.397 -5.168 1.00 93.88 109 LEU A N 1
ATOM 911 C CA . LEU A 1 109 ? -2.776 7.703 -3.893 1.00 93.88 109 LEU A CA 1
ATOM 912 C C . LEU A 1 109 ? -2.645 8.635 -2.680 1.00 93.88 109 LEU A C 1
ATOM 914 O O . LEU A 1 109 ? -3.394 8.468 -1.720 1.00 93.88 109 LEU A O 1
ATOM 918 N N . ASP A 1 110 ? -1.765 9.645 -2.694 1.00 89.56 110 ASP A N 1
ATOM 919 C CA . ASP A 1 110 ? -1.694 10.625 -1.590 1.00 89.56 110 ASP A CA 1
ATOM 920 C C . ASP A 1 110 ? -3.034 11.363 -1.436 1.00 89.56 110 ASP A C 1
ATOM 922 O O . ASP A 1 110 ? -3.571 11.473 -0.326 1.00 89.56 110 ASP A O 1
ATOM 926 N N . ARG A 1 111 ? -3.632 11.783 -2.561 1.00 89.56 111 ARG A N 1
ATOM 927 C CA . ARG A 1 111 ? -4.961 12.407 -2.577 1.00 89.56 111 ARG A CA 1
ATOM 928 C C . ARG A 1 111 ? -6.031 11.429 -2.093 1.00 89.56 111 ARG A C 1
ATOM 930 O O . ARG A 1 111 ? -6.797 11.769 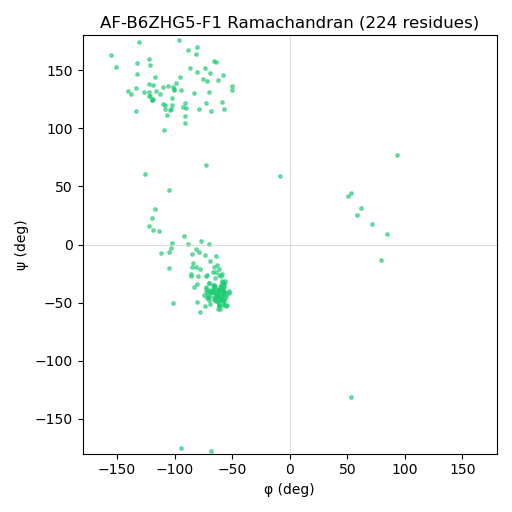-1.189 1.00 89.56 111 ARG A O 1
ATOM 937 N N . TYR A 1 112 ? -6.047 10.210 -2.626 1.00 93.81 112 TYR A N 1
ATOM 938 C CA . TYR A 1 112 ? -7.036 9.190 -2.277 1.00 93.81 112 TYR A CA 1
ATOM 939 C C . TYR A 1 112 ? -6.990 8.804 -0.800 1.00 93.81 112 TYR A C 1
ATOM 941 O O . TYR A 1 112 ? -8.037 8.652 -0.177 1.00 93.81 112 TYR A O 1
ATOM 949 N N . ASN A 1 113 ? -5.811 8.689 -0.186 1.00 91.19 113 ASN A N 1
ATOM 950 C CA . ASN A 1 113 ? -5.682 8.429 1.254 1.00 91.19 113 ASN A CA 1
ATOM 951 C C . ASN A 1 113 ? -6.279 9.564 2.104 1.00 91.19 113 ASN A C 1
ATOM 953 O O . ASN A 1 113 ? -6.945 9.312 3.113 1.00 91.19 113 ASN A O 1
ATOM 957 N N . ARG A 1 114 ? -6.091 10.825 1.695 1.00 90.31 114 ARG A N 1
ATOM 958 C CA . ARG A 1 114 ? -6.649 11.991 2.405 1.00 90.31 114 ARG A CA 1
ATOM 959 C C . ARG A 1 114 ? -8.164 12.100 2.254 1.00 90.31 114 ARG A C 1
ATOM 961 O O . ARG A 1 114 ? -8.849 12.437 3.222 1.00 90.31 114 ARG A O 1
ATOM 968 N N . GLU A 1 115 ? -8.680 11.843 1.057 1.00 91.19 115 GLU A N 1
ATOM 969 C CA . GLU A 1 115 ? -10.115 11.869 0.761 1.00 91.19 115 GLU A CA 1
ATOM 970 C C . GLU A 1 115 ? -10.838 10.674 1.387 1.00 91.19 115 GLU A C 1
ATOM 972 O O . GLU A 1 115 ? -11.847 10.852 2.072 1.00 91.19 115 GLU A O 1
ATOM 977 N N . GLY A 1 116 ? -10.274 9.474 1.240 1.00 92.81 116 GLY A N 1
ATOM 978 C CA . GLY A 1 116 ? -10.848 8.221 1.719 1.00 92.81 116 GLY A CA 1
ATOM 979 C C . GLY A 1 116 ? -11.117 8.211 3.221 1.00 92.81 116 GLY A C 1
ATOM 980 O O . GLY A 1 116 ? -12.182 7.768 3.654 1.00 92.81 116 GLY A O 1
ATOM 981 N N . ARG A 1 117 ? -10.237 8.837 4.016 1.00 87.69 117 ARG A N 1
ATOM 982 C CA . ARG A 1 117 ? -10.429 9.000 5.468 1.00 87.69 117 ARG A CA 1
ATOM 983 C C . ARG A 1 117 ? -11.746 9.698 5.835 1.00 87.69 117 ARG A C 1
ATOM 985 O O . ARG A 1 117 ? -12.300 9.426 6.896 1.00 87.69 117 ARG A O 1
ATOM 992 N N . LYS A 1 118 ? -12.248 10.603 4.988 1.00 90.69 118 LYS A N 1
ATOM 993 C CA . LYS A 1 118 ? -13.510 11.333 5.217 1.00 90.69 118 LYS A CA 1
ATOM 994 C C . LYS A 1 118 ? -14.742 10.545 4.768 1.00 90.69 118 LYS A C 1
ATOM 996 O O . LYS A 1 118 ? -15.855 10.910 5.138 1.00 90.69 118 LYS A O 1
ATOM 1001 N N . LEU A 1 119 ? -14.542 9.509 3.956 1.00 95.06 119 LEU A N 1
ATOM 1002 C CA . LEU A 1 119 ? -15.587 8.774 3.248 1.00 95.06 119 LEU A CA 1
ATOM 1003 C C . LEU A 1 119 ? -15.631 7.292 3.633 1.00 95.06 119 LEU A C 1
ATOM 1005 O O . LEU A 1 119 ? -16.161 6.490 2.879 1.00 95.06 119 LEU A O 1
ATOM 1009 N N . LEU A 1 120 ? -15.116 6.924 4.812 1.00 94.81 120 LEU A N 1
ATOM 1010 C CA . LEU A 1 120 ? -15.176 5.545 5.319 1.00 94.81 120 LEU A CA 1
ATOM 1011 C C . LEU A 1 120 ? -14.436 4.542 4.406 1.00 94.81 120 LEU A C 1
ATOM 1013 O O . LEU A 1 120 ? -14.820 3.375 4.315 1.00 94.81 120 LEU A O 1
ATOM 1017 N N . ILE A 1 121 ? -13.373 5.002 3.732 1.00 96.12 121 ILE A N 1
ATOM 1018 C CA . ILE A 1 121 ? -12.541 4.191 2.835 1.00 96.12 121 ILE A CA 1
ATOM 1019 C C . ILE A 1 121 ? -11.186 3.940 3.498 1.00 96.12 121 ILE A C 1
ATOM 1021 O O . ILE A 1 121 ? -10.440 4.881 3.786 1.00 96.12 121 ILE A O 1
ATOM 1025 N N . GLY A 1 122 ? -10.862 2.668 3.711 1.00 95.00 122 GLY A N 1
ATOM 1026 C CA . GLY A 1 122 ? -9.529 2.201 4.079 1.00 95.00 122 GLY A CA 1
ATOM 1027 C C . GLY A 1 122 ? -8.748 1.747 2.849 1.00 95.00 122 GLY A C 1
ATOM 1028 O O . GLY A 1 122 ? -9.316 1.168 1.927 1.00 95.00 122 GLY A O 1
ATOM 1029 N N . GLN A 1 123 ? -7.443 1.997 2.847 1.00 95.00 123 GLN A N 1
ATOM 1030 C CA . GLN A 1 123 ? -6.519 1.497 1.831 1.00 95.00 123 GLN A CA 1
ATOM 1031 C C . GLN A 1 123 ? -5.431 0.683 2.527 1.00 95.00 123 GLN A C 1
ATOM 1033 O O . GLN A 1 123 ? -4.854 1.142 3.514 1.00 95.00 123 GLN A O 1
ATOM 1038 N N . THR A 1 124 ? -5.180 -0.513 2.009 1.00 95.44 124 THR A N 1
ATOM 1039 C CA . THR A 1 124 ? -4.197 -1.468 2.514 1.00 95.44 124 THR A CA 1
ATOM 1040 C C . THR A 1 124 ? -3.199 -1.755 1.400 1.00 95.44 124 THR A C 1
ATOM 1042 O O . THR A 1 124 ? -3.594 -2.100 0.288 1.00 95.44 124 THR A O 1
ATOM 1045 N N . TYR A 1 125 ? -1.911 -1.620 1.700 1.00 95.31 125 TYR A N 1
ATOM 1046 C CA . TYR A 1 125 ? -0.817 -1.886 0.770 1.00 95.31 125 TYR A CA 1
ATOM 1047 C C . TYR A 1 125 ? 0.041 -3.002 1.349 1.00 95.31 125 TYR A C 1
ATOM 1049 O O . TYR A 1 125 ? 0.485 -2.885 2.491 1.00 95.31 125 TYR A O 1
ATOM 1057 N N . ILE A 1 126 ? 0.246 -4.067 0.580 1.00 95.12 126 ILE A N 1
ATOM 1058 C CA . ILE A 1 126 ? 1.007 -5.243 1.003 1.00 95.12 126 ILE A CA 1
ATOM 1059 C C . ILE A 1 126 ? 2.239 -5.354 0.108 1.00 95.12 126 ILE A C 1
ATOM 1061 O O . ILE A 1 126 ? 2.158 -5.184 -1.108 1.00 95.12 126 ILE A O 1
ATOM 1065 N N . MET A 1 127 ? 3.391 -5.560 0.731 1.00 93.00 127 MET A N 1
ATOM 1066 C CA . MET A 1 127 ? 4.692 -5.724 0.088 1.00 93.00 127 MET A CA 1
ATOM 1067 C C . MET A 1 127 ? 5.556 -6.620 0.978 1.00 93.00 127 MET A C 1
ATOM 1069 O O . MET A 1 127 ? 5.332 -6.656 2.189 1.00 93.00 127 MET A O 1
ATOM 1073 N N . HIS A 1 128 ? 6.510 -7.330 0.378 1.00 90.81 128 HIS A N 1
ATOM 1074 C CA . HIS A 1 128 ? 7.330 -8.327 1.073 1.00 90.81 128 HIS A CA 1
ATOM 1075 C C . HIS A 1 128 ? 8.432 -7.687 1.908 1.00 90.81 128 HIS A C 1
ATOM 1077 O O . HIS A 1 128 ? 8.475 -7.866 3.125 1.00 90.81 128 HIS A O 1
ATOM 1083 N N . ASP A 1 129 ? 9.290 -6.905 1.255 1.00 90.56 129 ASP A N 1
ATOM 1084 C CA . ASP A 1 129 ? 10.395 -6.212 1.904 1.00 90.56 129 ASP A CA 1
ATOM 1085 C C . ASP A 1 129 ? 10.234 -4.696 1.782 1.00 90.56 129 ASP A C 1
ATOM 1087 O O . ASP A 1 129 ? 9.773 -4.162 0.767 1.00 90.56 129 ASP A O 1
ATOM 1091 N N . ILE A 1 130 ? 10.634 -3.975 2.823 1.00 92.38 130 ILE A N 1
ATOM 1092 C CA . ILE A 1 130 ? 10.676 -2.518 2.811 1.00 92.38 130 ILE A CA 1
ATOM 1093 C C . ILE A 1 130 ? 11.571 -1.972 1.693 1.00 92.38 130 ILE A C 1
ATOM 1095 O O . ILE A 1 130 ? 11.231 -0.942 1.110 1.00 92.38 130 ILE A O 1
ATOM 1099 N N . ALA A 1 131 ? 12.660 -2.657 1.339 1.00 92.00 131 ALA A N 1
ATOM 1100 C CA . ALA A 1 131 ? 13.546 -2.274 0.242 1.00 92.00 131 ALA A CA 1
ATOM 1101 C C . ALA A 1 131 ? 12.800 -2.167 -1.098 1.00 92.00 131 ALA A C 1
ATOM 1103 O O . ALA A 1 131 ? 13.080 -1.269 -1.896 1.00 92.00 131 ALA A O 1
ATOM 1104 N N . ASP A 1 132 ? 11.771 -2.992 -1.310 1.00 91.62 132 ASP A N 1
ATOM 1105 C CA . ASP A 1 132 ? 10.953 -2.955 -2.524 1.00 91.62 132 ASP A CA 1
ATOM 1106 C C . ASP A 1 132 ? 10.125 -1.670 -2.657 1.00 91.62 132 ASP A C 1
ATOM 1108 O O . ASP A 1 132 ? 9.747 -1.267 -3.762 1.00 91.62 132 ASP A O 1
ATOM 1112 N N . ALA A 1 133 ? 9.854 -1.008 -1.533 1.00 91.62 133 ALA A N 1
ATOM 1113 C CA . ALA A 1 133 ? 9.140 0.259 -1.485 1.00 91.62 133 ALA A CA 1
ATOM 1114 C C . ALA A 1 133 ? 10.046 1.462 -1.799 1.00 91.62 133 ALA A C 1
ATOM 1116 O O . ALA A 1 133 ? 9.549 2.530 -2.165 1.00 91.62 133 ALA A O 1
ATOM 1117 N N . PHE A 1 134 ? 11.366 1.297 -1.673 1.00 93.56 134 PHE A N 1
ATOM 1118 C CA . PHE A 1 134 ? 12.355 2.367 -1.806 1.00 93.56 134 PHE A CA 1
ATOM 1119 C C . PHE A 1 134 ? 13.440 2.016 -2.849 1.00 93.56 134 PHE A C 1
ATOM 1121 O O . PHE A 1 134 ? 14.624 1.964 -2.520 1.00 93.56 134 PHE A O 1
ATOM 1128 N N . PRO A 1 135 ? 13.068 1.799 -4.131 1.00 90.50 135 PRO A N 1
ATOM 1129 C CA . PRO A 1 135 ? 13.976 1.275 -5.164 1.00 90.50 135 PRO A CA 1
ATOM 1130 C C . PRO A 1 135 ? 15.083 2.250 -5.595 1.00 90.50 135 PRO A C 1
ATOM 1132 O O . PRO A 1 135 ? 16.012 1.870 -6.300 1.00 90.50 135 PRO A O 1
ATOM 1135 N N . ASP A 1 136 ? 14.951 3.527 -5.245 1.00 92.31 136 ASP A N 1
ATOM 1136 C CA . ASP A 1 136 ? 15.907 4.604 -5.514 1.00 92.31 136 ASP A CA 1
ATOM 1137 C C . ASP A 1 136 ? 16.475 5.194 -4.211 1.00 92.31 136 ASP A C 1
ATOM 1139 O O . ASP A 1 136 ? 16.793 6.384 -4.147 1.00 92.31 136 ASP A O 1
ATOM 1143 N N . TYR A 1 137 ? 16.582 4.365 -3.168 1.00 91.25 137 TYR A N 1
ATOM 1144 C CA . TYR A 1 137 ? 17.346 4.661 -1.959 1.00 91.25 137 TYR A CA 1
ATOM 1145 C C . TYR A 1 137 ? 18.831 4.342 -2.164 1.00 91.25 137 TYR A C 1
ATOM 1147 O O . TYR A 1 137 ? 19.189 3.250 -2.602 1.00 91.25 137 TYR A O 1
ATOM 1155 N N . ASN A 1 138 ? 19.697 5.295 -1.825 1.00 87.38 138 ASN A N 1
ATOM 1156 C CA . ASN A 1 138 ? 21.141 5.102 -1.805 1.00 87.38 138 ASN A CA 1
ATOM 1157 C C . ASN A 1 138 ? 21.611 4.949 -0.350 1.00 87.38 138 ASN A C 1
ATOM 1159 O O . ASN A 1 138 ? 21.493 5.874 0.455 1.00 87.38 138 ASN A O 1
ATOM 1163 N N . SER A 1 139 ? 22.144 3.774 -0.016 1.00 83.38 139 SER A N 1
ATOM 1164 C CA . SER A 1 139 ? 22.620 3.447 1.330 1.00 83.38 139 SER A CA 1
ATOM 1165 C C . SER A 1 139 ? 23.919 4.163 1.715 1.00 83.38 139 SER A C 1
ATOM 1167 O O . SER A 1 139 ? 24.133 4.412 2.897 1.00 83.38 139 SER A O 1
ATOM 1169 N N . GLU A 1 140 ? 24.761 4.550 0.751 1.00 83.81 140 GLU A N 1
ATOM 1170 C CA . GLU A 1 140 ? 26.054 5.199 1.013 1.00 83.81 140 GLU A CA 1
ATOM 1171 C C . GLU A 1 140 ? 25.890 6.643 1.497 1.00 83.81 140 GLU A C 1
ATOM 1173 O O . GLU A 1 140 ? 26.599 7.089 2.398 1.00 83.81 140 GLU A O 1
ATOM 1178 N N . ASN A 1 141 ? 24.952 7.385 0.902 1.00 85.88 141 ASN A N 1
ATOM 1179 C CA . ASN A 1 141 ? 24.718 8.797 1.223 1.00 85.88 141 ASN A CA 1
ATOM 1180 C C . ASN A 1 141 ? 23.366 9.058 1.917 1.00 85.88 141 ASN A C 1
ATOM 1182 O O . ASN A 1 141 ? 23.105 10.167 2.388 1.00 85.88 141 ASN A O 1
ATOM 1186 N N . GLY A 1 142 ? 22.505 8.042 2.016 1.00 83.56 142 GLY A N 1
ATOM 1187 C CA . GLY A 1 142 ? 21.199 8.119 2.662 1.00 83.56 142 GLY A CA 1
ATOM 1188 C C . GLY A 1 142 ? 20.154 8.938 1.898 1.00 83.56 142 GLY A C 1
ATOM 1189 O O . GLY A 1 142 ? 19.166 9.366 2.519 1.00 83.56 142 GLY A O 1
ATOM 1190 N N . GLU A 1 143 ? 20.373 9.194 0.605 1.00 88.56 143 GLU A N 1
ATOM 1191 C CA . GLU A 1 143 ? 19.459 9.928 -0.272 1.00 88.56 143 GLU A CA 1
ATOM 1192 C C . GLU A 1 143 ? 18.324 9.038 -0.789 1.00 88.56 143 GLU A C 1
ATOM 1194 O O . GLU A 1 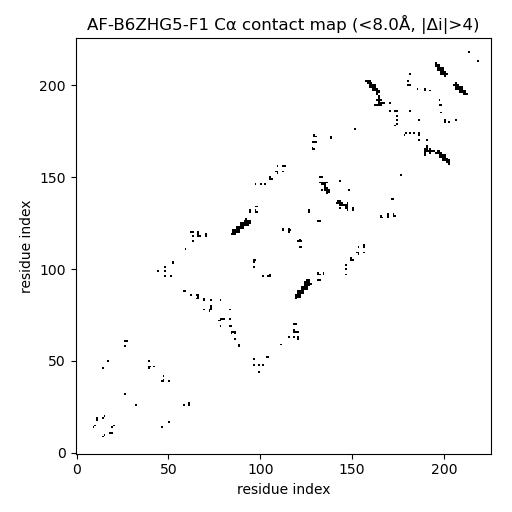143 ? 18.474 7.835 -0.997 1.00 88.56 143 GLU A O 1
ATOM 1199 N N . MET A 1 144 ? 17.163 9.656 -1.004 1.00 91.25 144 MET A N 1
ATOM 1200 C CA . MET A 1 144 ? 15.980 9.024 -1.582 1.00 91.25 144 MET A CA 1
ATOM 1201 C C . MET A 1 144 ? 15.611 9.758 -2.867 1.00 91.25 144 MET A C 1
ATOM 1203 O O . MET A 1 144 ? 15.399 10.974 -2.846 1.00 91.25 144 MET A O 1
ATOM 1207 N N . GLY A 1 145 ? 15.514 9.022 -3.972 1.00 91.94 145 GLY A N 1
ATOM 1208 C CA . GLY A 1 145 ? 15.023 9.560 -5.236 1.00 91.94 145 GLY A CA 1
ATOM 1209 C C . GLY A 1 145 ? 13.526 9.905 -5.213 1.00 91.94 145 GLY A C 1
ATOM 1210 O O . GLY A 1 145 ? 12.835 9.799 -4.195 1.00 91.94 145 GLY A O 1
ATOM 1211 N N . GLU A 1 146 ? 13.005 10.356 -6.359 1.00 92.94 146 GLU A N 1
ATOM 1212 C CA . GLU A 1 146 ? 11.619 10.833 -6.470 1.00 92.94 146 GLU A CA 1
ATOM 1213 C C . GLU A 1 146 ? 10.597 9.759 -6.064 1.00 92.94 146 GLU A C 1
ATOM 1215 O O . GLU A 1 146 ? 9.610 10.085 -5.403 1.00 92.94 146 GLU A O 1
ATOM 1220 N N . ILE A 1 147 ? 10.810 8.491 -6.441 1.00 93.69 147 ILE A N 1
ATOM 1221 C CA . ILE A 1 147 ? 9.840 7.422 -6.167 1.00 93.69 147 ILE A CA 1
ATOM 1222 C C . ILE A 1 147 ? 9.795 7.134 -4.669 1.00 93.69 147 ILE A C 1
ATOM 1224 O O . ILE A 1 147 ? 8.719 7.219 -4.072 1.00 93.69 147 ILE A O 1
ATOM 1228 N N . SER A 1 148 ? 10.954 6.907 -4.051 1.00 93.62 148 SER A N 1
ATOM 1229 C CA . SER A 1 148 ? 11.087 6.748 -2.601 1.00 93.62 148 SER A CA 1
ATOM 1230 C C . SER A 1 148 ? 10.460 7.913 -1.845 1.00 93.62 148 SER A C 1
ATOM 1232 O O . SER A 1 148 ? 9.734 7.704 -0.875 1.00 93.62 148 SER A O 1
ATOM 1234 N N . GLN A 1 149 ? 10.653 9.152 -2.306 1.00 91.94 149 GLN A N 1
ATOM 1235 C CA . GLN A 1 149 ? 10.083 10.321 -1.642 1.00 91.94 149 GLN A CA 1
ATOM 1236 C C . GLN A 1 149 ? 8.545 10.354 -1.696 1.00 91.94 149 GLN A C 1
ATOM 1238 O O . GLN A 1 149 ? 7.911 10.760 -0.713 1.00 91.94 149 GLN A O 1
ATOM 1243 N N . ILE A 1 150 ? 7.937 9.917 -2.807 1.00 91.94 150 ILE A N 1
ATOM 1244 C CA . ILE A 1 150 ? 6.478 9.753 -2.910 1.00 91.94 150 ILE A CA 1
ATOM 1245 C C . ILE A 1 150 ? 6.009 8.655 -1.951 1.00 91.94 150 ILE A C 1
ATOM 1247 O O . ILE A 1 150 ? 5.049 8.858 -1.205 1.00 91.94 150 ILE A O 1
ATOM 1251 N N . VAL A 1 151 ? 6.714 7.524 -1.910 1.00 92.44 151 VAL A N 1
ATOM 1252 C CA . VAL A 1 151 ? 6.380 6.397 -1.031 1.00 92.44 151 VAL A CA 1
ATOM 1253 C C . VAL A 1 151 ? 6.486 6.792 0.446 1.00 92.44 151 VAL A C 1
ATOM 1255 O O . VAL A 1 151 ? 5.557 6.524 1.206 1.00 92.44 151 VAL A O 1
ATOM 1258 N N . VAL A 1 152 ? 7.511 7.551 0.858 1.00 91.06 152 VAL A N 1
ATOM 1259 C CA . VAL A 1 152 ? 7.606 8.127 2.217 1.00 91.06 152 VAL A CA 1
ATOM 1260 C C . VAL A 1 152 ? 6.341 8.914 2.585 1.00 91.06 152 VAL A C 1
ATOM 1262 O O . VAL A 1 152 ? 5.871 8.843 3.725 1.00 91.06 152 VAL A O 1
ATOM 1265 N N . ASN A 1 153 ? 5.767 9.673 1.649 1.00 89.81 153 ASN A N 1
ATOM 1266 C CA . ASN A 1 153 ? 4.543 10.433 1.913 1.00 89.81 153 ASN A CA 1
ATOM 1267 C C . ASN A 1 153 ? 3.336 9.507 2.134 1.00 89.81 153 ASN A C 1
ATOM 1269 O O . ASN A 1 153 ? 2.583 9.720 3.088 1.00 89.81 153 ASN A O 1
ATOM 1273 N N . LEU A 1 154 ? 3.213 8.428 1.354 1.00 90.81 154 LEU A N 1
ATOM 1274 C CA . LEU A 1 154 ? 2.196 7.390 1.572 1.00 90.81 154 LEU A CA 1
ATOM 1275 C C . LEU A 1 154 ? 2.370 6.698 2.938 1.00 90.81 154 LEU A C 1
ATOM 1277 O O . LEU A 1 154 ? 1.406 6.554 3.698 1.00 90.81 154 LEU A O 1
ATOM 1281 N N . PHE A 1 155 ? 3.607 6.370 3.324 1.00 89.06 155 PHE A N 1
ATOM 1282 C CA . PHE A 1 155 ? 3.924 5.826 4.652 1.00 89.06 155 PHE A CA 1
ATOM 1283 C C . PHE A 1 155 ? 3.504 6.776 5.784 1.00 89.06 155 PHE A C 1
ATOM 1285 O O . PHE A 1 155 ? 2.951 6.340 6.799 1.00 89.06 155 PHE A O 1
ATOM 1292 N N . LYS A 1 156 ? 3.706 8.091 5.623 1.00 87.81 156 LYS A N 1
ATOM 1293 C CA . LYS A 1 156 ? 3.291 9.103 6.615 1.00 87.81 156 LYS A CA 1
ATOM 1294 C C . LYS A 1 156 ? 1.773 9.191 6.789 1.00 87.81 156 LYS A C 1
ATOM 1296 O O . LYS A 1 156 ? 1.329 9.570 7.883 1.00 87.81 156 LYS A O 1
ATOM 1301 N N . LEU A 1 157 ? 0.993 8.884 5.752 1.00 89.69 157 LEU A N 1
ATOM 1302 C CA . LEU A 1 157 ? -0.474 8.833 5.807 1.00 89.69 157 LEU A CA 1
ATOM 1303 C C . LEU A 1 157 ? -0.996 7.527 6.425 1.00 89.69 157 LEU A C 1
ATOM 1305 O O . LEU A 1 157 ? -2.053 7.531 7.058 1.00 89.69 157 LEU A O 1
ATOM 1309 N N . SER A 1 158 ? -0.226 6.446 6.313 1.00 90.50 158 SER A N 1
ATOM 1310 C CA . SER A 1 158 ? -0.556 5.138 6.882 1.00 90.50 158 SER A CA 1
ATOM 1311 C C . SER A 1 158 ? -0.491 5.175 8.412 1.00 90.50 158 SER A C 1
ATOM 1313 O O . SER A 1 158 ? 0.565 5.414 9.001 1.00 90.50 158 SER A O 1
ATOM 1315 N N . THR A 1 159 ? -1.646 4.984 9.058 1.00 91.75 159 THR A N 1
ATOM 1316 C CA . THR A 1 159 ? -1.788 5.068 10.527 1.00 91.75 159 THR A CA 1
ATOM 1317 C C . THR A 1 159 ? -1.399 3.766 11.220 1.00 91.75 159 THR A C 1
ATOM 1319 O O . THR A 1 159 ? -0.803 3.811 12.293 1.00 91.75 159 THR A O 1
ATOM 1322 N N . TYR A 1 160 ? -1.714 2.635 10.592 1.00 94.75 160 TYR A N 1
ATOM 1323 C CA . TYR A 1 160 ? -1.390 1.294 11.061 1.00 94.75 160 TYR A CA 1
ATOM 1324 C C . TYR A 1 160 ? -0.373 0.685 10.106 1.00 94.75 160 TYR A C 1
ATOM 1326 O O . TYR A 1 160 ? -0.574 0.733 8.891 1.00 94.75 160 TYR A O 1
ATOM 1334 N N . ARG A 1 161 ? 0.718 0.149 10.648 1.00 95.31 161 ARG A N 1
ATOM 1335 C CA . ARG A 1 161 ? 1.772 -0.509 9.875 1.00 95.31 161 ARG A CA 1
ATOM 1336 C C . ARG A 1 161 ? 2.105 -1.819 10.564 1.00 95.31 161 ARG A C 1
ATOM 1338 O O . ARG A 1 161 ? 2.556 -1.816 11.707 1.00 95.31 161 ARG A O 1
ATOM 1345 N N . PHE A 1 162 ? 1.823 -2.912 9.876 1.00 96.12 162 PHE A N 1
ATOM 1346 C CA . PHE A 1 162 ? 2.128 -4.257 10.335 1.00 96.12 162 PHE A CA 1
ATOM 1347 C C . PHE A 1 162 ? 3.492 -4.628 9.769 1.00 96.12 162 PHE A C 1
ATOM 1349 O O . PHE A 1 162 ? 3.670 -4.625 8.554 1.00 96.12 162 PHE A O 1
ATOM 1356 N N . LEU A 1 163 ? 4.452 -4.874 10.652 1.00 96.38 163 LEU A N 1
ATOM 1357 C CA . LEU A 1 163 ? 5.814 -5.243 10.301 1.00 96.38 163 LEU A CA 1
ATOM 1358 C C . LEU A 1 163 ? 6.005 -6.708 10.657 1.00 96.38 163 LEU A C 1
ATOM 1360 O O . LEU A 1 163 ? 5.885 -7.094 11.820 1.00 96.38 163 LEU A O 1
ATOM 1364 N N . PHE A 1 164 ? 6.246 -7.498 9.622 1.00 96.25 164 PHE A N 1
ATOM 1365 C CA . PHE A 1 164 ? 6.628 -8.899 9.712 1.00 96.25 164 PHE A CA 1
ATOM 1366 C C . PHE A 1 164 ? 8.151 -8.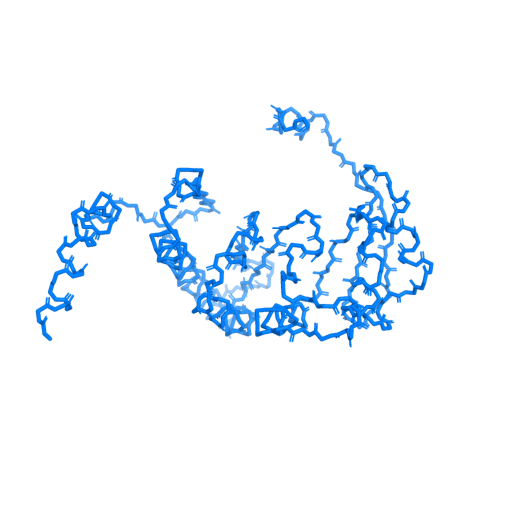993 9.664 1.00 96.25 164 PHE A C 1
ATOM 1368 O O . PHE A 1 164 ? 8.827 -7.964 9.636 1.00 96.25 164 PHE A O 1
ATOM 1375 N N . LYS A 1 165 ? 8.690 -10.214 9.639 1.00 96.19 165 LYS A N 1
ATOM 1376 C CA . LYS A 1 165 ? 10.121 -10.433 9.437 1.00 96.19 165 LYS A CA 1
ATOM 1377 C C . LYS A 1 165 ? 10.633 -9.654 8.221 1.00 96.19 165 LYS A C 1
ATOM 1379 O O . LYS A 1 165 ? 10.002 -9.700 7.167 1.00 96.19 165 LYS A O 1
ATOM 1384 N N . GLN A 1 166 ? 11.750 -8.949 8.372 1.00 96.00 166 GLN A N 1
ATOM 1385 C CA . GLN A 1 166 ? 12.457 -8.268 7.280 1.00 96.00 166 GLN A CA 1
ATOM 1386 C C . GLN A 1 166 ? 13.893 -8.784 7.187 1.00 96.00 166 GLN A C 1
ATOM 1388 O O . GLN A 1 166 ? 14.406 -9.350 8.155 1.00 96.00 166 GLN A O 1
ATOM 1393 N N . ASP A 1 167 ? 14.529 -8.603 6.030 1.00 93.88 167 ASP A N 1
ATOM 1394 C CA . ASP A 1 167 ? 15.923 -9.001 5.843 1.00 93.88 167 ASP A CA 1
ATOM 1395 C C . ASP A 1 167 ? 16.887 -8.117 6.652 1.00 93.88 167 ASP A C 1
ATOM 1397 O O . ASP A 1 167 ? 16.650 -6.921 6.835 1.00 93.88 167 ASP A O 1
ATOM 1401 N N . GLU A 1 168 ? 18.000 -8.694 7.113 1.00 93.06 168 GLU A N 1
ATOM 1402 C CA . GLU A 1 168 ? 19.040 -7.979 7.868 1.00 93.06 168 GLU A CA 1
ATOM 1403 C C . GLU A 1 168 ? 19.596 -6.778 7.082 1.00 93.06 168 GLU A C 1
ATOM 1405 O O . GLU A 1 168 ? 19.849 -5.716 7.653 1.00 93.06 168 GLU A O 1
ATOM 1410 N N . SER A 1 169 ? 19.688 -6.886 5.752 1.00 92.62 169 SER A N 1
ATOM 1411 C CA . SER A 1 169 ? 20.122 -5.778 4.890 1.00 92.62 169 SER A CA 1
ATOM 1412 C C . SER A 1 169 ? 19.186 -4.561 4.913 1.00 92.62 169 SER A C 1
ATOM 1414 O O . SER A 1 169 ? 19.609 -3.455 4.563 1.00 92.62 169 SER A O 1
ATOM 1416 N N . SER A 1 170 ? 17.946 -4.726 5.381 1.00 93.12 170 SER A N 1
ATOM 1417 C CA . SER A 1 170 ? 16.949 -3.660 5.494 1.00 93.12 170 SER A CA 1
ATOM 1418 C C . SER A 1 170 ? 17.006 -2.898 6.825 1.00 93.12 170 SER A C 1
ATOM 1420 O O . SER A 1 170 ? 16.243 -1.945 7.008 1.00 93.12 170 SER A O 1
ATOM 1422 N N . GLU A 1 171 ? 17.920 -3.240 7.743 1.00 93.31 171 GLU A N 1
ATOM 1423 C CA . GLU A 1 171 ? 18.036 -2.605 9.066 1.00 93.31 171 GLU A CA 1
ATOM 1424 C C . GLU A 1 171 ? 18.190 -1.073 8.983 1.00 93.31 171 GLU A C 1
ATOM 1426 O O . GLU A 1 171 ? 17.421 -0.319 9.591 1.00 93.31 171 GLU A O 1
ATOM 1431 N N . GLU A 1 172 ? 19.151 -0.588 8.196 1.00 91.88 172 GLU A N 1
ATOM 1432 C CA . GLU A 1 172 ? 19.411 0.852 8.060 1.00 91.88 172 GLU A CA 1
ATOM 1433 C C . GLU A 1 172 ? 18.248 1.587 7.381 1.00 91.88 172 GLU A C 1
ATOM 1435 O O . GLU A 1 172 ? 17.892 2.713 7.754 1.00 91.88 172 GLU A O 1
ATOM 1440 N N . LEU A 1 173 ? 17.580 0.929 6.431 1.00 93.56 173 LEU A N 1
ATOM 1441 C CA . LEU A 1 173 ? 16.402 1.480 5.774 1.00 93.56 173 LEU A CA 1
ATOM 1442 C C . LEU A 1 173 ? 15.213 1.575 6.742 1.00 93.56 173 LEU A C 1
ATOM 1444 O O . LEU A 1 173 ? 14.524 2.601 6.767 1.00 93.56 173 LEU A O 1
ATOM 1448 N N . LEU A 1 174 ? 15.008 0.571 7.601 1.00 94.25 174 LEU A N 1
ATOM 1449 C CA . LEU A 1 174 ? 14.006 0.606 8.671 1.00 94.25 174 LEU A CA 1
ATOM 1450 C C . LEU A 1 174 ? 14.266 1.776 9.628 1.00 94.25 174 LEU A C 1
ATOM 1452 O O . LEU A 1 174 ? 13.348 2.570 9.878 1.00 94.2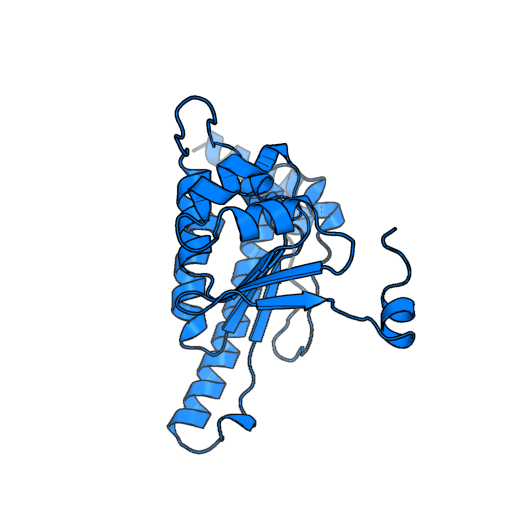5 174 LEU A O 1
ATOM 1456 N N . LYS A 1 175 ? 15.514 1.955 10.090 1.00 93.00 175 LYS A N 1
ATOM 1457 C CA . LYS A 1 175 ? 15.916 3.107 10.924 1.00 93.00 175 LYS A CA 1
ATOM 1458 C C . LYS A 1 175 ? 15.591 4.429 10.240 1.00 93.00 175 LYS A C 1
ATOM 1460 O O . LYS A 1 175 ? 15.023 5.331 10.860 1.00 93.00 175 LYS A O 1
ATOM 1465 N N . LYS A 1 176 ? 15.904 4.551 8.949 1.00 91.25 176 LYS A N 1
ATOM 1466 C CA . LYS A 1 176 ? 15.678 5.773 8.169 1.00 91.25 176 LYS A CA 1
ATOM 1467 C C . LYS A 1 176 ? 14.193 6.096 7.995 1.00 91.25 176 LYS A C 1
ATOM 1469 O O . LYS A 1 176 ? 13.790 7.243 8.198 1.00 91.25 176 LYS A O 1
ATOM 1474 N N . VAL A 1 177 ? 13.386 5.111 7.602 1.00 92.06 177 VAL A N 1
ATOM 1475 C CA . VAL A 1 177 ? 11.970 5.299 7.245 1.00 92.06 177 VAL A CA 1
ATOM 1476 C C . VAL A 1 177 ? 11.108 5.512 8.485 1.00 92.06 177 VAL A C 1
ATOM 1478 O O . VAL A 1 177 ? 10.254 6.405 8.509 1.00 92.06 177 VAL A O 1
ATOM 1481 N N . PHE A 1 178 ? 11.331 4.720 9.534 1.00 92.19 178 PHE A N 1
ATOM 1482 C CA . PHE A 1 178 ? 10.538 4.807 10.757 1.00 92.19 178 PHE A CA 1
ATOM 1483 C C . PHE A 1 178 ? 11.070 5.863 11.725 1.00 92.19 178 PHE A C 1
ATOM 1485 O O . PHE A 1 178 ? 10.281 6.451 12.481 1.00 92.19 178 PHE A O 1
ATOM 1492 N N . GLY A 1 179 ? 12.370 6.161 11.678 1.00 90.19 179 GLY A N 1
ATOM 1493 C CA . GLY A 1 179 ? 13.023 7.072 12.607 1.00 90.19 179 GLY A CA 1
ATOM 1494 C C . GLY A 1 179 ? 12.739 6.656 14.047 1.00 90.19 179 GLY A C 1
ATOM 1495 O O . GLY A 1 179 ? 12.772 5.485 14.394 1.00 90.19 179 GLY A O 1
ATOM 1496 N N . LYS A 1 180 ? 12.331 7.616 14.879 1.00 91.25 180 LYS A N 1
ATOM 1497 C CA . LYS A 1 180 ? 12.022 7.383 16.303 1.00 91.25 180 LYS A CA 1
ATOM 1498 C C . LYS A 1 180 ? 10.745 6.570 16.569 1.00 91.25 180 LYS A C 1
ATOM 1500 O O . LYS A 1 180 ? 10.368 6.413 17.726 1.00 91.25 180 LYS A O 1
ATOM 1505 N N . GLN A 1 181 ? 10.025 6.131 15.534 1.00 92.38 181 GLN A N 1
ATOM 1506 C CA . GLN A 1 181 ? 8.815 5.315 15.706 1.00 92.38 181 GLN A CA 1
ATOM 1507 C C . GLN A 1 181 ? 9.137 3.850 16.016 1.00 92.38 181 GLN A C 1
ATOM 1509 O O . GLN A 1 181 ? 8.278 3.162 16.563 1.00 92.38 181 GLN A O 1
ATOM 1514 N N . LEU A 1 182 ? 10.342 3.390 15.681 1.00 94.62 182 LEU A N 1
ATOM 1515 C CA . LEU A 1 182 ? 10.875 2.094 16.085 1.00 94.62 182 LEU A CA 1
ATOM 1516 C C . LEU A 1 182 ? 12.130 2.338 16.925 1.00 94.62 182 LEU A C 1
ATOM 1518 O O . LEU A 1 182 ? 12.929 3.219 16.612 1.00 94.62 182 LEU A O 1
ATOM 1522 N N . SER A 1 183 ? 12.271 1.593 18.016 1.00 94.62 183 SER A N 1
ATOM 1523 C CA . SER A 1 183 ? 13.531 1.532 18.761 1.00 94.62 183 SER A CA 1
ATOM 1524 C C . SER A 1 183 ? 14.504 0.548 18.106 1.00 94.62 183 SER A C 1
ATOM 1526 O O . SER A 1 183 ? 14.077 -0.312 17.339 1.00 94.62 183 SER A O 1
ATOM 1528 N N . ASP A 1 184 ? 15.789 0.609 18.459 1.00 94.69 184 ASP A N 1
ATOM 1529 C CA . ASP A 1 184 ? 16.771 -0.383 17.990 1.00 94.69 184 ASP A CA 1
ATOM 1530 C C . ASP A 1 184 ? 16.369 -1.813 18.395 1.00 94.69 184 ASP A C 1
ATOM 1532 O O . ASP A 1 184 ? 16.539 -2.748 17.622 1.00 94.69 184 ASP A O 1
ATOM 1536 N N . TYR A 1 185 ? 15.729 -1.977 19.561 1.00 94.94 185 TYR A N 1
ATOM 1537 C CA . TYR A 1 185 ? 15.148 -3.255 19.987 1.00 94.94 185 TYR A CA 1
ATOM 1538 C C . TYR A 1 185 ? 13.964 -3.694 19.120 1.00 94.94 185 TYR A C 1
ATOM 1540 O O . TYR A 1 185 ? 13.803 -4.878 18.859 1.00 94.94 185 TYR A O 1
ATOM 1548 N N . ASP A 1 186 ? 13.112 -2.763 18.682 1.00 96.56 186 ASP A N 1
ATOM 1549 C CA . ASP A 1 186 ? 12.014 -3.096 17.769 1.00 96.56 186 ASP A CA 1
ATOM 1550 C C . ASP A 1 186 ? 12.543 -3.559 16.414 1.00 96.56 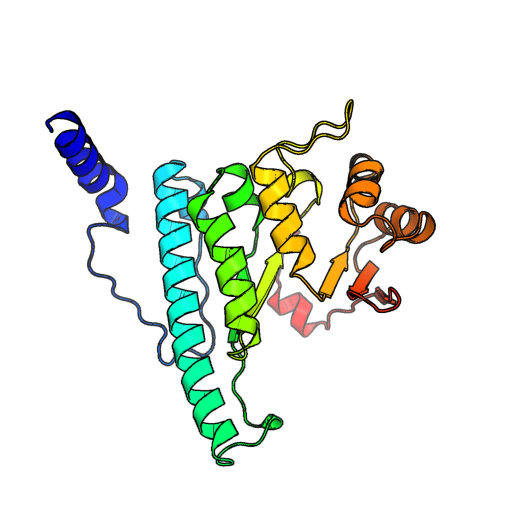186 ASP A C 1
ATOM 1552 O O . ASP A 1 186 ? 11.982 -4.478 15.830 1.00 96.56 186 ASP A O 1
ATOM 1556 N N . ILE A 1 187 ? 13.617 -2.935 15.931 1.00 96.81 187 ILE A N 1
ATOM 1557 C CA . ILE A 1 187 ? 14.249 -3.296 14.663 1.00 96.81 187 ILE A CA 1
ATOM 1558 C C . ILE A 1 187 ? 14.945 -4.652 14.781 1.00 96.81 187 ILE A C 1
ATOM 1560 O O . ILE A 1 187 ? 14.697 -5.516 13.947 1.00 96.81 187 ILE A O 1
ATOM 1564 N N . ALA A 1 188 ? 15.735 -4.874 15.835 1.00 96.06 188 ALA A N 1
ATOM 1565 C CA . ALA A 1 188 ? 16.370 -6.167 16.091 1.00 96.06 188 ALA A CA 1
ATOM 1566 C C . ALA A 1 188 ? 15.336 -7.304 16.180 1.00 96.06 188 ALA A C 1
ATOM 1568 O O . ALA A 1 188 ? 15.540 -8.368 15.598 1.00 96.06 188 ALA A O 1
ATOM 1569 N N . ASP A 1 189 ? 14.197 -7.055 16.835 1.00 96.19 189 ASP A N 1
ATOM 1570 C CA . ASP A 1 189 ? 13.088 -8.008 16.875 1.00 96.19 189 ASP A CA 1
ATOM 1571 C C . ASP A 1 189 ? 12.516 -8.264 15.474 1.00 96.19 189 ASP A C 1
ATOM 1573 O O . ASP A 1 189 ? 12.357 -9.419 15.099 1.00 96.19 189 ASP A O 1
ATOM 1577 N N . ILE A 1 190 ? 12.261 -7.220 14.675 1.00 97.06 190 ILE A N 1
ATOM 1578 C CA . ILE A 1 190 ? 11.754 -7.355 13.298 1.00 97.06 190 ILE A CA 1
ATOM 1579 C C . ILE A 1 190 ? 12.684 -8.213 12.425 1.00 97.06 190 ILE A C 1
ATOM 1581 O O . ILE A 1 190 ? 12.193 -9.040 11.659 1.00 97.06 190 ILE A O 1
ATOM 1585 N N . ILE A 1 191 ? 14.005 -8.061 12.542 1.00 96.50 191 ILE A N 1
ATOM 1586 C CA . ILE A 1 191 ? 14.972 -8.906 11.817 1.00 96.50 191 ILE A CA 1
ATOM 1587 C C . ILE A 1 191 ? 14.936 -10.355 12.338 1.00 96.50 191 ILE A C 1
ATOM 1589 O O . ILE A 1 191 ? 14.963 -11.318 11.566 1.00 96.50 191 ILE A O 1
ATOM 1593 N N . GLY A 1 192 ? 14.832 -10.517 13.659 1.00 95.69 192 GLY A N 1
ATOM 1594 C CA . GLY A 1 192 ? 14.814 -11.811 14.340 1.00 95.69 192 GLY A CA 1
ATOM 1595 C C . GLY A 1 192 ? 13.482 -12.564 14.297 1.00 95.69 192 GLY A C 1
ATOM 1596 O O . GLY A 1 192 ? 13.435 -13.709 14.744 1.00 95.69 192 GLY A O 1
ATOM 1597 N N . PHE A 1 193 ? 12.412 -11.959 13.776 1.00 97.06 193 PHE A N 1
ATOM 1598 C CA . PHE A 1 193 ? 11.077 -12.550 13.766 1.00 97.06 193 PHE A CA 1
ATOM 1599 C C . PHE A 1 193 ? 11.023 -13.907 13.059 1.00 97.06 193 PHE A C 1
ATOM 1601 O O . PHE A 1 193 ? 11.709 -14.182 12.065 1.00 97.06 193 PHE A O 1
ATOM 1608 N N . GLU A 1 194 ? 10.158 -14.767 13.580 1.00 93.75 194 GLU A N 1
ATOM 1609 C CA . GLU A 1 194 ? 9.727 -15.993 12.931 1.00 93.75 194 GLU A CA 1
ATOM 1610 C C . GLU A 1 194 ? 8.404 -15.771 12.196 1.00 93.75 194 GLU A C 1
ATOM 1612 O O . GLU A 1 194 ? 7.763 -14.718 12.281 1.00 93.75 194 GLU A O 1
ATOM 1617 N N . GLU A 1 195 ? 7.949 -16.806 11.489 1.00 88.88 195 GLU A N 1
ATOM 1618 C CA . GLU A 1 195 ? 6.588 -16.819 10.976 1.00 88.88 195 GLU A CA 1
ATOM 1619 C C . GLU A 1 195 ? 5.605 -16.486 12.113 1.00 88.88 195 GLU A C 1
ATOM 1621 O O . GLU A 1 195 ? 5.689 -17.001 13.238 1.00 88.88 195 GLU A O 1
ATOM 1626 N N . ARG A 1 196 ? 4.638 -15.629 11.781 1.00 90.12 196 ARG A N 1
ATOM 1627 C CA . ARG A 1 196 ? 3.557 -15.140 12.648 1.00 90.12 196 ARG A CA 1
ATOM 1628 C C . ARG A 1 196 ? 3.898 -14.039 13.624 1.00 90.12 196 ARG A C 1
ATOM 1630 O O . ARG A 1 196 ? 2.956 -13.446 14.154 1.00 90.12 196 ARG A O 1
ATOM 1637 N N . ASP A 1 197 ? 5.171 -13.750 13.844 1.00 96.19 197 ASP A N 1
ATOM 1638 C CA . ASP A 1 197 ? 5.551 -12.598 14.648 1.00 96.19 197 ASP A CA 1
ATOM 1639 C C . ASP A 1 197 ? 5.226 -11.306 13.897 1.00 96.19 197 ASP A C 1
ATOM 1641 O O . ASP A 1 197 ? 5.517 -11.151 12.708 1.00 96.19 197 ASP A O 1
ATOM 1645 N N . ILE A 1 198 ? 4.561 -10.388 14.597 1.00 97.19 198 ILE A N 1
ATOM 1646 C CA . ILE A 1 198 ? 4.160 -9.092 14.064 1.00 97.19 198 ILE A CA 1
ATOM 1647 C C . ILE A 1 198 ? 4.508 -8.007 15.074 1.00 97.19 198 ILE A C 1
ATOM 1649 O O . ILE A 1 198 ? 4.159 -8.087 16.258 1.00 97.19 198 ILE A O 1
ATOM 1653 N N . LEU A 1 199 ? 5.092 -6.922 14.569 1.00 97.75 199 LEU A N 1
ATOM 1654 C CA . LEU A 1 199 ? 5.108 -5.629 15.232 1.00 97.75 199 LEU A CA 1
ATOM 1655 C C . LEU A 1 199 ? 4.092 -4.704 14.565 1.00 97.75 199 LEU A C 1
ATOM 1657 O O . LEU A 1 199 ? 4.232 -4.319 13.407 1.00 97.75 199 LEU A O 1
ATOM 1661 N N . LEU A 1 200 ? 3.072 -4.295 15.313 1.00 97.25 200 LEU A N 1
ATOM 1662 C CA . LEU A 1 200 ? 2.152 -3.248 14.896 1.00 97.25 200 LEU A CA 1
ATOM 1663 C C . LEU A 1 200 ? 2.657 -1.892 15.382 1.00 97.25 200 LEU A C 1
ATOM 1665 O O . LEU A 1 200 ? 2.619 -1.570 16.574 1.00 97.25 200 LEU A O 1
ATOM 1669 N N . ASN A 1 201 ? 3.086 -1.082 14.420 1.00 96.12 201 ASN A N 1
ATOM 1670 C CA . ASN A 1 201 ? 3.390 0.322 14.613 1.00 96.12 201 ASN A CA 1
ATOM 1671 C C . ASN A 1 201 ? 2.124 1.152 14.356 1.00 96.12 201 ASN A C 1
ATOM 1673 O O . ASN A 1 201 ? 1.575 1.163 13.251 1.00 96.12 201 ASN A O 1
ATOM 1677 N N . ILE A 1 202 ? 1.659 1.854 15.392 1.00 94.19 202 ILE A N 1
ATOM 1678 C CA . ILE A 1 202 ? 0.505 2.756 15.320 1.00 94.19 202 ILE A CA 1
ATOM 1679 C C . ILE A 1 202 ? 1.014 4.184 15.462 1.00 94.19 202 ILE A C 1
ATOM 1681 O O . ILE A 1 202 ? 1.621 4.550 16.470 1.00 94.19 202 ILE A O 1
ATOM 1685 N N . LYS A 1 203 ? 0.750 5.019 14.458 1.00 87.69 203 LYS A N 1
ATOM 1686 C CA . LYS A 1 203 ? 1.211 6.409 14.449 1.00 87.69 203 LYS A CA 1
ATOM 1687 C C . LYS A 1 203 ? 0.707 7.166 15.686 1.00 87.69 203 LYS A C 1
ATOM 1689 O O . LYS A 1 203 ? -0.489 7.398 15.831 1.00 87.69 203 LYS A O 1
ATOM 1694 N N . GLY A 1 204 ? 1.641 7.612 16.529 1.00 86.25 204 GLY A N 1
ATOM 1695 C CA . GLY A 1 204 ? 1.346 8.376 17.747 1.00 86.25 204 GLY A CA 1
ATOM 1696 C C . GLY A 1 204 ? 0.992 7.529 18.973 1.00 86.25 204 GLY A C 1
ATOM 1697 O O . GLY A 1 204 ? 0.581 8.092 19.983 1.00 86.25 204 GLY A O 1
ATOM 1698 N N . ALA A 1 205 ? 1.157 6.207 18.907 1.00 91.12 205 ALA A N 1
ATOM 1699 C CA . ALA A 1 205 ? 0.956 5.302 20.032 1.00 91.12 205 ALA A CA 1
ATOM 1700 C C . ALA A 1 205 ? 2.147 4.345 20.199 1.00 91.12 205 ALA A C 1
ATOM 1702 O O . ALA A 1 205 ? 3.094 4.352 19.412 1.00 91.12 205 ALA A O 1
ATOM 1703 N N . LYS A 1 206 ? 2.118 3.551 21.273 1.00 90.69 206 LYS A N 1
ATOM 1704 C CA . LYS A 1 206 ? 3.152 2.556 21.566 1.00 90.69 206 LYS A CA 1
ATOM 1705 C C . LYS A 1 206 ? 3.052 1.381 20.586 1.00 90.69 206 LYS A C 1
ATOM 1707 O O . LYS A 1 206 ? 1.949 0.935 20.279 1.00 90.69 206 LYS A O 1
ATOM 1712 N N . ASN A 1 207 ? 4.203 0.867 20.155 1.00 95.25 207 ASN A N 1
ATOM 1713 C CA . ASN A 1 207 ? 4.288 -0.350 19.350 1.00 95.25 207 ASN A CA 1
ATOM 1714 C C . ASN A 1 207 ? 3.744 -1.559 20.123 1.00 95.25 207 ASN A C 1
ATOM 1716 O O . ASN A 1 207 ? 3.971 -1.689 21.331 1.00 95.25 207 ASN A O 1
ATOM 1720 N N . ILE A 1 208 ? 3.036 -2.441 19.419 1.00 96.12 208 ILE A N 1
ATOM 1721 C CA . ILE A 1 208 ? 2.447 -3.660 19.980 1.00 96.12 208 ILE A CA 1
ATOM 1722 C C . ILE A 1 208 ? 3.052 -4.854 19.251 1.00 96.12 208 ILE A C 1
ATOM 1724 O O . ILE A 1 208 ? 2.969 -4.931 18.030 1.00 96.12 208 ILE A O 1
ATOM 1728 N N . LYS A 1 209 ? 3.634 -5.788 20.003 1.00 96.62 209 LYS A N 1
ATOM 1729 C CA . LYS A 1 209 ? 4.137 -7.062 19.481 1.00 96.62 209 LYS A CA 1
ATOM 1730 C C . LYS A 1 209 ? 3.124 -8.154 19.784 1.00 96.62 209 LYS A C 1
ATOM 1732 O O . LYS A 1 209 ? 2.625 -8.227 20.909 1.00 96.62 209 LYS A O 1
ATOM 1737 N N . PHE A 1 210 ? 2.800 -8.972 18.795 1.00 95.94 210 PHE A N 1
ATOM 1738 C CA . PHE A 1 210 ? 1.896 -10.105 18.960 1.00 95.94 210 PHE A CA 1
ATOM 1739 C C . PHE A 1 210 ? 2.177 -11.178 17.911 1.00 95.94 210 PHE A C 1
ATOM 1741 O O . PHE A 1 210 ? 2.799 -10.910 16.887 1.00 95.94 210 PHE A O 1
ATOM 1748 N N . ARG A 1 211 ? 1.680 -12.391 18.167 1.00 94.94 211 ARG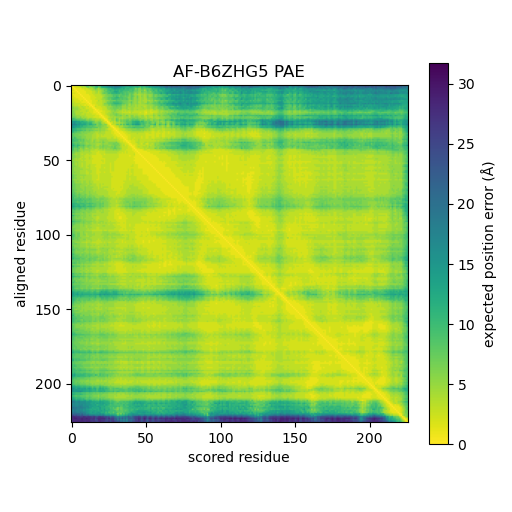 A N 1
ATOM 1749 C CA . ARG A 1 211 ? 1.627 -13.466 17.173 1.00 94.94 211 ARG A CA 1
ATOM 1750 C C . ARG A 1 211 ? 0.200 -13.645 16.698 1.00 94.94 211 ARG A C 1
ATOM 1752 O O . ARG A 1 211 ? -0.716 -13.657 17.523 1.00 94.94 211 ARG A O 1
ATOM 1759 N N . TYR A 1 212 ? 0.007 -13.796 15.393 1.00 87.56 212 TYR A N 1
ATOM 1760 C CA . TYR A 1 212 ? -1.294 -14.206 14.873 1.00 87.56 212 TYR A CA 1
ATOM 1761 C C . TYR A 1 212 ? -1.417 -15.734 14.860 1.00 87.56 212 TYR A C 1
ATOM 1763 O O . TYR A 1 212 ? -0.431 -16.464 14.762 1.00 87.56 212 TYR A O 1
ATOM 1771 N N . GLY A 1 213 ? -2.647 -16.222 14.978 1.00 86.00 213 GLY A N 1
ATOM 1772 C CA . GLY A 1 213 ? -2.979 -17.630 14.807 1.00 86.00 213 GLY A CA 1
ATOM 1773 C C . GLY A 1 213 ? -4.025 -17.767 13.714 1.00 86.00 213 GLY A C 1
ATOM 1774 O O . GLY A 1 213 ? -4.962 -16.977 13.670 1.00 86.00 213 GLY A O 1
ATOM 1775 N N . LEU A 1 214 ? -3.860 -18.767 12.851 1.00 81.50 214 LEU A N 1
ATOM 1776 C CA . LEU A 1 214 ? -4.879 -19.172 11.886 1.00 81.50 214 LEU A CA 1
ATOM 1777 C C . LEU A 1 214 ? -5.606 -20.402 12.421 1.00 81.50 214 LEU A C 1
ATOM 1779 O O . LEU A 1 214 ? -4.971 -21.367 12.863 1.00 81.50 214 LEU A O 1
ATOM 1783 N N . SER A 1 215 ? -6.931 -20.382 12.353 1.00 84.25 215 SER A N 1
ATOM 1784 C CA . SER A 1 215 ? -7.762 -21.560 12.573 1.00 84.25 215 SER A CA 1
ATOM 1785 C C . SER A 1 215 ? -7.532 -22.611 11.481 1.00 84.25 215 SER A C 1
ATOM 1787 O O . SER A 1 215 ? -7.128 -22.301 10.361 1.00 84.25 215 SER A O 1
ATOM 1789 N N . GLU A 1 216 ? -7.852 -23.874 11.770 1.00 82.88 216 GLU A N 1
ATOM 1790 C CA . GLU A 1 216 ? -7.772 -24.961 10.777 1.00 82.88 216 GLU A CA 1
ATOM 1791 C C . GLU A 1 216 ? -8.668 -24.715 9.552 1.00 82.88 216 GLU A C 1
ATOM 1793 O O . GLU A 1 216 ? -8.396 -25.188 8.451 1.00 82.88 216 GLU A O 1
ATOM 1798 N N . THR A 1 217 ? -9.752 -23.957 9.716 1.00 82.12 217 THR A N 1
ATOM 1799 C CA . THR A 1 217 ? -10.602 -23.547 8.594 1.00 82.12 217 THR A CA 1
ATOM 1800 C C . THR A 1 217 ? -9.911 -22.506 7.724 1.00 82.12 217 THR A C 1
ATOM 1802 O O . THR A 1 217 ? -9.921 -22.664 6.509 1.00 82.12 217 THR A O 1
ATOM 1805 N N . GLU A 1 218 ? -9.267 -21.498 8.313 1.00 80.38 218 GLU A N 1
ATOM 1806 C CA . GLU A 1 218 ? -8.505 -20.501 7.550 1.00 80.38 218 GLU A CA 1
ATOM 1807 C C . GLU A 1 218 ? -7.345 -21.156 6.800 1.00 80.38 218 GLU A C 1
ATOM 1809 O O . GLU A 1 218 ? -7.211 -20.932 5.603 1.00 80.38 218 GLU A O 1
ATOM 1814 N N . LYS A 1 219 ? -6.588 -22.056 7.442 1.00 79.50 219 LYS A N 1
ATOM 1815 C CA . LYS A 1 219 ? -5.503 -22.796 6.772 1.00 79.50 219 LYS A CA 1
ATOM 1816 C C . LYS A 1 219 ? -5.977 -23.555 5.529 1.00 79.50 219 LYS A C 1
ATOM 1818 O O . LYS A 1 219 ? -5.311 -23.502 4.506 1.00 79.50 219 LYS A O 1
ATOM 1823 N N . ARG A 1 220 ? -7.143 -24.210 5.601 1.00 79.81 220 ARG A N 1
ATOM 1824 C CA . ARG A 1 220 ? -7.746 -24.927 4.460 1.00 79.81 220 ARG A CA 1
ATOM 1825 C C . ARG A 1 220 ? -8.270 -24.002 3.368 1.00 79.81 220 ARG A C 1
ATOM 1827 O O . ARG A 1 220 ? -8.254 -24.374 2.207 1.00 79.81 220 ARG A O 1
ATOM 1834 N N . ILE A 1 221 ? -8.768 -22.818 3.724 1.00 75.75 221 ILE A N 1
ATOM 1835 C CA . ILE A 1 221 ? -9.202 -21.819 2.734 1.00 75.75 221 ILE A CA 1
ATOM 1836 C C . ILE A 1 221 ? -7.989 -21.241 1.994 1.00 75.75 221 ILE A C 1
ATOM 1838 O O . ILE A 1 221 ? -8.092 -20.929 0.812 1.00 75.75 221 ILE A O 1
ATOM 1842 N N . PHE A 1 222 ? -6.852 -21.120 2.680 1.00 68.19 222 PHE A N 1
ATOM 1843 C CA . PHE A 1 222 ? -5.608 -20.592 2.123 1.00 68.19 222 PHE A CA 1
ATOM 1844 C C . PHE A 1 222 ? -4.786 -21.600 1.304 1.00 68.19 222 PHE A C 1
ATOM 1846 O O . PHE A 1 222 ? -3.781 -21.171 0.753 1.00 68.19 222 PHE A O 1
ATOM 1853 N N . ASP A 1 223 ? -5.200 -22.875 1.229 1.00 50.62 223 ASP A N 1
ATOM 1854 C CA . ASP A 1 223 ? -4.612 -24.059 0.556 1.00 50.62 223 ASP A CA 1
ATOM 1855 C C . ASP A 1 223 ? -3.391 -23.848 -0.385 1.00 50.62 223 ASP A C 1
ATOM 1857 O O . ASP A 1 223 ? -3.392 -24.231 -1.554 1.00 50.62 223 ASP A O 1
ATOM 1861 N N . GLY A 1 224 ? -2.299 -23.298 0.159 1.00 45.28 224 GLY A N 1
ATOM 1862 C CA . GLY A 1 224 ? -0.947 -23.362 -0.396 1.00 45.28 224 GLY A CA 1
ATOM 1863 C C . GLY A 1 224 ? -0.506 -22.206 -1.297 1.00 45.28 224 GLY A C 1
ATOM 1864 O O . GLY A 1 224 ? -0.314 -22.389 -2.496 1.00 45.28 224 GLY A O 1
ATOM 1865 N N . GLY A 1 225 ? -0.169 -21.064 -0.697 1.00 45.62 225 GLY A N 1
ATOM 1866 C CA . GLY A 1 225 ? 1.112 -20.434 -1.025 1.00 45.62 225 GLY A CA 1
ATOM 1867 C C . GLY A 1 225 ? 2.144 -20.980 -0.040 1.00 45.62 225 GLY A C 1
ATOM 1868 O O . GLY A 1 225 ? 2.058 -20.650 1.139 1.00 45.62 225 GLY A O 1
ATOM 1869 N N . LEU A 1 226 ? 3.007 -21.894 -0.493 1.00 37.38 226 LEU A N 1
ATOM 1870 C CA . LEU A 1 226 ? 4.156 -22.398 0.274 1.00 37.38 226 LEU A CA 1
ATOM 1871 C C . LEU A 1 226 ? 5.180 -21.282 0.503 1.00 37.38 226 LEU A C 1
ATOM 1873 O O . LEU A 1 226 ? 5.429 -20.535 -0.470 1.00 37.38 226 LEU A O 1
#

Sequence (226 aa):
MYDFISKLESFITDSGNIFNQKSTFDFYNKKLVTFNMENLVKSDISTYNAQYYNLYTAAFSESVRVGQREKYLFDRKQKKVDELIYSNMTSDEFHNPIRTKNKVLLKELDRYNREGRKLLIGQTYIMHDIADAFPDYNSENGEMGEISQIVVNLFKLSTYRFLFKQDESSEELLKKVFGKQLSDYDIADIIGFEERDILLNIKGAKNIKFRYGLSETEKRIFDGGL

Solvent-accessible surface area (backbone atoms only — not comparable to full-atom values): 13383 Å² total; per-residue (Å²): 109,68,70,57,52,52,52,52,51,47,47,48,66,79,43,15,91,73,73,68,56,83,85,87,81,83,64,93,88,55,92,75,86,84,83,88,52,74,73,44,72,74,46,56,67,66,59,34,44,51,51,51,41,50,53,52,54,52,56,48,53,51,38,47,55,51,11,51,54,40,49,54,36,38,79,68,69,74,38,56,83,94,70,55,67,70,40,73,48,76,36,72,62,47,32,52,56,53,72,66,59,33,58,68,50,60,57,49,45,53,54,47,59,64,53,24,65,80,24,48,36,46,79,44,79,36,63,84,48,74,60,51,57,32,82,46,54,40,85,91,82,69,48,62,35,76,64,21,51,52,41,52,54,48,55,71,69,49,51,70,44,82,41,50,49,41,61,72,89,43,51,67,55,49,49,66,75,49,39,91,76,46,51,74,67,53,49,53,46,31,47,66,39,54,92,50,38,34,40,38,42,36,74,96,57,78,69,45,76,50,70,70,83,77,52,76,66,54,54,61,73,57,69,73,80,127

Secondary structure (DSSP, 8-state):
-HHHHHHHHHHHHHSHHHHSS------TT-S------HHHHTS-HHHHHHHHHHHHHHHHHHHHHHHHHHHHHHHTTSS-GGGPPPEEEEETTTHHHHHTT-HHHHHHHHHHHHHHTTTTEEEEE--S-GGGG-TTB-TTT--B-HHHHHHHHHHHH-SEEEE----GGGHHHHHHHHGGGS-HHHHHHHHH--TTEEEEEETTS--EEEE----HHHHHHT----

Mean predicted aligned error: 5.63 Å